Protein AF-A0A2G4R8B2-F1 (afdb_monomer_lite)

Structure (mmCIF, N/CA/C/O backbone):
data_AF-A0A2G4R8B2-F1
#
_entry.id   AF-A0A2G4R8B2-F1
#
loop_
_atom_site.group_PDB
_atom_site.id
_atom_site.type_symbol
_atom_site.label_atom_id
_atom_site.label_alt_id
_atom_site.label_comp_id
_atom_site.label_asym_id
_atom_site.label_entity_id
_atom_site.label_seq_id
_atom_site.pdbx_PDB_ins_code
_atom_site.Cartn_x
_atom_site.Cartn_y
_atom_site.Cartn_z
_atom_site.occupancy
_atom_site.B_iso_or_equiv
_atom_site.auth_seq_id
_atom_site.auth_comp_id
_atom_site.auth_asym_id
_atom_site.auth_atom_id
_atom_site.pdbx_PDB_model_num
ATOM 1 N N . MET A 1 1 ? 4.544 -11.593 14.043 1.00 59.91 1 MET A N 1
ATOM 2 C CA . MET A 1 1 ? 3.526 -11.430 12.981 1.00 59.91 1 MET A CA 1
ATOM 3 C C . MET A 1 1 ? 4.285 -11.086 11.715 1.00 59.91 1 MET A C 1
ATOM 5 O O . MET A 1 1 ? 5.175 -10.255 11.819 1.00 59.91 1 MET A O 1
ATOM 9 N N . ASN A 1 2 ? 4.035 -11.773 10.600 1.00 78.12 2 ASN A N 1
ATOM 10 C CA . ASN A 1 2 ? 4.859 -11.624 9.398 1.00 78.12 2 ASN A CA 1
ATOM 11 C C . ASN A 1 2 ? 4.418 -10.375 8.617 1.00 78.12 2 ASN A C 1
ATOM 13 O O . ASN A 1 2 ? 3.236 -10.256 8.284 1.00 78.12 2 ASN A O 1
ATOM 17 N N . ILE A 1 3 ? 5.339 -9.440 8.384 1.00 85.12 3 ILE A N 1
ATOM 18 C CA . ILE A 1 3 ? 5.127 -8.272 7.525 1.00 85.12 3 ILE A CA 1
ATOM 19 C C . ILE A 1 3 ? 6.047 -8.401 6.316 1.00 85.12 3 ILE A C 1
ATOM 21 O O . ILE A 1 3 ? 7.255 -8.601 6.451 1.00 85.12 3 ILE A O 1
ATOM 25 N N . ILE A 1 4 ? 5.459 -8.308 5.132 1.00 87.19 4 ILE A N 1
ATOM 26 C CA . ILE A 1 4 ? 6.184 -8.207 3.875 1.00 87.19 4 ILE A CA 1
ATOM 27 C C . ILE A 1 4 ? 6.497 -6.741 3.651 1.00 87.19 4 ILE A C 1
ATOM 29 O O . ILE A 1 4 ? 5.603 -5.902 3.735 1.00 87.19 4 ILE A O 1
ATOM 33 N N . ILE A 1 5 ? 7.749 -6.442 3.335 1.00 86.88 5 ILE A N 1
ATOM 34 C CA . ILE A 1 5 ? 8.193 -5.081 3.069 1.00 86.88 5 ILE A CA 1
ATOM 35 C C . ILE A 1 5 ? 8.710 -5.023 1.638 1.00 86.88 5 ILE A C 1
ATOM 37 O O . ILE A 1 5 ? 9.650 -5.737 1.294 1.00 86.88 5 ILE A O 1
ATOM 41 N N . LEU A 1 6 ? 8.094 -4.175 0.817 1.00 86.44 6 LEU A N 1
ATOM 42 C CA . LEU A 1 6 ? 8.539 -3.871 -0.538 1.00 86.44 6 LEU A CA 1
ATOM 43 C C . LEU A 1 6 ? 9.039 -2.430 -0.592 1.00 86.44 6 LEU A C 1
ATOM 45 O O . LEU A 1 6 ? 8.255 -1.511 -0.367 1.00 86.44 6 LEU A O 1
ATOM 49 N N . ALA A 1 7 ? 10.310 -2.237 -0.923 1.00 84.25 7 ALA A N 1
ATOM 50 C CA . ALA A 1 7 ? 10.877 -0.927 -1.229 1.00 84.25 7 ALA A CA 1
ATOM 51 C C . ALA A 1 7 ? 10.951 -0.754 -2.756 1.00 84.25 7 ALA A C 1
ATOM 53 O O . ALA A 1 7 ? 11.547 -1.587 -3.444 1.00 84.25 7 ALA A O 1
ATOM 54 N N . LEU A 1 8 ? 10.314 0.286 -3.296 1.00 81.56 8 LEU A N 1
ATOM 55 C CA . LEU A 1 8 ? 10.194 0.549 -4.734 1.00 81.56 8 LEU A CA 1
ATOM 56 C C . LEU A 1 8 ? 11.033 1.762 -5.143 1.00 81.56 8 LEU A C 1
ATOM 58 O O . LEU A 1 8 ? 11.049 2.757 -4.426 1.00 81.56 8 LEU A O 1
ATOM 62 N N . LYS A 1 9 ? 11.700 1.666 -6.307 1.00 69.12 9 LYS A N 1
ATOM 63 C CA . LYS A 1 9 ? 12.478 2.750 -6.948 1.00 69.12 9 LYS A CA 1
ATOM 64 C C . LYS A 1 9 ? 13.377 3.569 -5.997 1.00 69.12 9 LYS A C 1
ATOM 66 O O . LYS A 1 9 ? 13.437 4.788 -6.141 1.00 69.12 9 LYS A O 1
ATOM 71 N N . PRO A 1 10 ? 14.053 2.974 -5.010 1.00 53.41 10 PRO A N 1
ATOM 72 C CA . PRO A 1 10 ? 14.607 3.813 -3.973 1.00 53.41 10 PRO A CA 1
ATOM 73 C C . PRO A 1 10 ? 15.929 4.424 -4.492 1.00 53.41 10 PRO A C 1
ATOM 75 O O . PRO A 1 10 ? 16.768 3.723 -5.063 1.00 53.41 10 PRO A O 1
ATOM 78 N N . ASP A 1 11 ? 16.089 5.748 -4.367 1.00 58.53 11 ASP A N 1
ATOM 79 C CA . ASP A 1 11 ? 17.408 6.377 -4.505 1.00 58.53 11 ASP A CA 1
ATOM 80 C C . ASP A 1 11 ? 18.304 5.867 -3.370 1.00 58.53 11 ASP A C 1
ATOM 82 O O . ASP A 1 11 ? 17.834 5.616 -2.256 1.00 58.53 11 ASP A O 1
ATOM 86 N N . LEU A 1 12 ? 19.585 5.657 -3.648 1.00 55.12 12 LEU A N 1
ATOM 87 C CA . LEU A 1 12 ? 20.494 4.848 -2.839 1.00 55.12 12 LEU A CA 1
ATOM 88 C C . LEU A 1 12 ? 20.536 5.269 -1.359 1.00 55.12 12 LEU A C 1
ATOM 90 O O . LEU A 1 12 ? 20.427 4.425 -0.467 1.00 55.12 12 LEU A O 1
ATOM 94 N N . GLU A 1 13 ? 20.660 6.566 -1.079 1.00 60.97 13 GLU A N 1
ATOM 95 C CA . GLU A 1 13 ? 20.771 7.070 0.298 1.00 60.97 13 GLU A CA 1
ATOM 96 C C . GLU A 1 13 ? 19.434 7.006 1.052 1.00 60.97 13 GLU A C 1
ATOM 98 O O . GLU A 1 13 ? 19.387 6.569 2.208 1.00 60.97 13 GLU A O 1
ATOM 103 N N . ALA A 1 14 ? 18.329 7.340 0.378 1.00 61.78 14 ALA A N 1
ATOM 104 C CA . ALA A 1 14 ? 16.983 7.224 0.935 1.00 61.78 14 ALA A CA 1
ATOM 105 C C . ALA A 1 14 ? 16.620 5.758 1.234 1.00 61.78 14 ALA A C 1
ATOM 107 O O . ALA A 1 14 ? 16.048 5.455 2.286 1.00 61.78 14 ALA A O 1
ATOM 108 N N . THR A 1 15 ? 17.036 4.837 0.354 1.00 64.62 15 THR A N 1
ATOM 109 C CA . THR A 1 15 ? 16.835 3.384 0.474 1.00 64.62 15 THR A CA 1
ATOM 110 C C . THR A 1 15 ? 17.362 2.851 1.798 1.00 64.62 15 THR A C 1
ATOM 112 O O . THR A 1 15 ? 16.655 2.149 2.518 1.00 64.62 15 THR A O 1
ATOM 115 N N . LEU A 1 16 ? 18.616 3.173 2.124 1.00 66.12 16 LEU A N 1
ATOM 116 C CA . LEU A 1 16 ? 19.288 2.629 3.299 1.00 66.12 16 LEU A CA 1
ATOM 117 C C . LEU A 1 16 ? 18.654 3.150 4.585 1.00 66.12 16 LEU A C 1
ATOM 119 O O . LEU A 1 16 ? 18.392 2.363 5.492 1.00 66.12 16 LEU A O 1
ATOM 123 N N . SER A 1 17 ? 18.339 4.446 4.643 1.00 69.50 17 SER A N 1
ATOM 124 C CA . SER A 1 17 ? 17.659 5.046 5.796 1.00 69.50 17 SER A CA 1
ATOM 125 C C . SER A 1 17 ? 16.291 4.397 6.046 1.00 69.50 17 SER A C 1
ATOM 127 O O . SER A 1 17 ? 15.981 3.982 7.169 1.00 69.50 17 SER A O 1
ATOM 129 N N . ILE A 1 18 ? 15.511 4.200 4.976 1.00 70.88 18 ILE A N 1
ATOM 130 C CA . ILE A 1 18 ? 14.221 3.503 5.023 1.00 70.88 18 ILE A CA 1
ATOM 131 C C . ILE A 1 18 ? 14.410 2.068 5.513 1.00 70.88 18 ILE A C 1
ATOM 133 O O . ILE A 1 18 ? 13.788 1.680 6.500 1.00 70.88 18 ILE A O 1
ATOM 137 N N . ILE A 1 19 ? 15.281 1.284 4.875 1.00 72.12 19 ILE A N 1
ATOM 138 C CA . ILE A 1 19 ? 15.500 -0.125 5.227 1.00 72.12 19 ILE A CA 1
ATOM 139 C C . ILE A 1 19 ? 15.945 -0.257 6.683 1.00 72.12 19 ILE A C 1
ATOM 141 O O . ILE A 1 19 ? 15.363 -1.055 7.415 1.00 72.12 19 ILE A O 1
ATOM 145 N N . ILE A 1 20 ? 16.897 0.562 7.139 1.00 75.19 20 ILE A N 1
ATOM 146 C CA . ILE A 1 20 ? 17.371 0.568 8.530 1.00 75.19 20 ILE A CA 1
ATOM 147 C C . ILE A 1 20 ? 16.220 0.864 9.497 1.00 75.19 20 ILE A C 1
ATOM 149 O O . ILE A 1 20 ? 16.077 0.172 10.506 1.00 75.19 20 ILE A O 1
ATOM 153 N N . SER A 1 21 ? 15.357 1.835 9.179 1.00 74.25 21 SER A N 1
ATOM 154 C CA . SER A 1 21 ? 14.180 2.152 10.003 1.00 74.25 21 SER A CA 1
ATOM 155 C C . SER A 1 21 ? 13.166 0.999 10.080 1.00 74.25 21 SER A C 1
ATOM 157 O O . SER A 1 21 ? 12.384 0.910 11.030 1.00 74.25 21 SER A O 1
ATOM 159 N N . LEU A 1 22 ? 13.196 0.100 9.092 1.00 76.19 22 LEU A N 1
ATOM 160 C CA . LEU A 1 22 ? 12.305 -1.046 8.961 1.00 76.19 22 LEU A CA 1
ATOM 161 C C . LEU A 1 22 ? 12.871 -2.332 9.573 1.00 76.19 22 LEU A C 1
ATOM 163 O O . LEU A 1 22 ? 12.083 -3.214 9.918 1.00 76.19 22 LEU A O 1
ATOM 167 N N . LEU A 1 23 ? 14.190 -2.444 9.770 1.00 76.19 23 LEU A N 1
ATOM 168 C CA . LEU A 1 23 ? 14.827 -3.629 10.363 1.00 76.19 23 LEU A CA 1
ATOM 169 C C . LEU A 1 23 ? 14.186 -4.073 11.695 1.00 76.19 23 LEU A C 1
ATOM 171 O O . LEU A 1 23 ? 13.906 -5.267 11.829 1.00 76.19 23 LEU A O 1
ATOM 175 N N . PRO A 1 24 ? 13.847 -3.176 12.651 1.00 76.44 24 PRO A N 1
ATOM 176 C CA . PRO A 1 24 ? 13.211 -3.583 13.910 1.00 76.44 24 PRO A CA 1
ATOM 177 C C . PRO A 1 24 ? 11.820 -4.205 13.732 1.00 76.44 24 PRO A C 1
ATOM 179 O O . PRO A 1 24 ? 11.311 -4.876 14.627 1.00 76.44 24 PRO A O 1
ATOM 182 N N . LEU A 1 25 ? 11.163 -3.967 12.594 1.00 71.88 25 LEU A N 1
ATOM 183 C CA . LEU A 1 25 ? 9.855 -4.550 12.292 1.00 71.88 25 LEU A CA 1
ATOM 184 C C . LEU A 1 25 ? 9.967 -5.988 11.790 1.00 71.88 25 LEU A C 1
ATOM 186 O O . LEU A 1 25 ? 8.951 -6.687 11.760 1.00 71.88 25 LEU A O 1
ATOM 190 N N . ASN A 1 26 ? 11.165 -6.407 11.375 1.00 70.25 26 ASN A N 1
ATOM 191 C CA . ASN A 1 26 ? 11.365 -7.653 10.659 1.00 70.25 26 ASN A CA 1
ATOM 192 C C . ASN A 1 26 ? 12.707 -8.327 10.982 1.00 70.25 26 ASN A C 1
ATOM 194 O O . ASN A 1 26 ? 13.404 -8.780 10.079 1.00 70.25 26 ASN A O 1
ATOM 198 N N . GLU A 1 27 ? 13.041 -8.449 12.273 1.00 62.34 27 GLU A N 1
ATOM 199 C CA . GLU A 1 27 ? 14.315 -9.024 12.756 1.00 62.34 27 GLU A CA 1
ATOM 200 C C . GLU A 1 27 ? 14.644 -10.424 12.197 1.00 62.34 27 GLU A C 1
ATOM 202 O O . GLU A 1 27 ? 15.806 -10.812 12.203 1.00 62.34 27 GLU A O 1
ATOM 207 N N . ASN A 1 28 ? 13.645 -11.167 11.698 1.00 63.41 28 ASN A N 1
ATOM 208 C CA . ASN A 1 28 ? 13.807 -12.465 11.023 1.00 63.41 28 ASN A CA 1
ATOM 209 C C . ASN A 1 28 ? 13.040 -12.565 9.691 1.00 63.41 28 ASN A C 1
ATOM 211 O O . ASN A 1 28 ? 12.798 -13.671 9.204 1.00 63.41 28 ASN A O 1
ATOM 215 N N . GLY A 1 29 ? 12.555 -11.451 9.143 1.00 67.81 29 GLY A N 1
ATOM 216 C CA . GLY A 1 29 ? 11.791 -11.488 7.898 1.00 67.81 29 GLY A CA 1
ATOM 217 C C . GLY A 1 29 ? 12.579 -10.986 6.706 1.00 67.81 29 GLY A C 1
ATOM 218 O O . GLY A 1 29 ? 13.811 -10.961 6.706 1.00 67.81 29 GLY A O 1
ATOM 219 N N . ARG A 1 30 ? 11.835 -10.641 5.657 1.00 72.12 30 ARG A N 1
ATOM 220 C CA . ARG A 1 30 ? 12.376 -10.341 4.337 1.00 72.12 30 ARG A CA 1
ATOM 221 C C . ARG A 1 30 ? 11.970 -8.942 3.899 1.00 72.12 30 ARG A C 1
ATOM 223 O O . ARG A 1 30 ? 10.790 -8.590 3.976 1.00 72.12 30 ARG A O 1
ATOM 230 N N . ILE A 1 31 ? 12.943 -8.166 3.444 1.00 79.19 31 ILE A N 1
ATOM 231 C CA . ILE A 1 31 ? 12.727 -6.895 2.752 1.00 79.19 31 ILE A CA 1
ATOM 232 C C . ILE A 1 31 ? 13.058 -7.140 1.285 1.00 79.19 31 ILE A C 1
ATOM 234 O O . ILE A 1 31 ? 14.112 -7.682 0.967 1.00 79.19 31 ILE A O 1
ATOM 238 N N . VAL A 1 32 ? 12.158 -6.769 0.384 1.00 81.50 32 VAL A N 1
ATOM 239 C CA . VAL A 1 32 ? 12.373 -6.930 -1.054 1.00 81.50 32 VAL A CA 1
ATOM 240 C C . VAL A 1 32 ? 12.508 -5.555 -1.682 1.00 81.50 32 VAL A C 1
ATOM 242 O O . VAL A 1 32 ? 11.595 -4.733 -1.606 1.00 81.50 32 VAL A O 1
ATOM 245 N N . CYS A 1 33 ? 13.648 -5.313 -2.314 1.00 80.50 33 CYS A N 1
ATOM 246 C CA . CYS A 1 33 ? 13.937 -4.086 -3.037 1.00 80.50 33 CYS A CA 1
ATOM 247 C C . CYS A 1 33 ? 13.698 -4.315 -4.529 1.00 80.50 33 CYS A C 1
ATOM 249 O O . CYS A 1 33 ? 14.279 -5.225 -5.123 1.00 80.50 33 CYS A O 1
ATOM 251 N N . ILE A 1 34 ? 12.850 -3.489 -5.140 1.00 78.31 34 ILE A N 1
ATOM 252 C CA . ILE A 1 34 ? 12.555 -3.548 -6.572 1.00 78.31 34 ILE A CA 1
ATOM 253 C C . ILE A 1 34 ? 13.159 -2.318 -7.245 1.00 78.31 34 ILE A C 1
ATOM 255 O O . ILE A 1 34 ? 12.701 -1.192 -7.032 1.00 78.31 34 ILE A O 1
ATOM 259 N N . THR A 1 35 ? 14.168 -2.546 -8.084 1.00 72.62 35 THR A N 1
ATOM 260 C CA . THR A 1 35 ? 14.882 -1.498 -8.822 1.00 72.62 35 THR A CA 1
ATOM 261 C C . THR A 1 35 ? 14.715 -1.670 -10.335 1.00 72.62 35 THR A C 1
ATOM 263 O O . THR A 1 35 ? 14.417 -2.753 -10.862 1.00 72.62 35 THR A O 1
ATOM 266 N N . SER A 1 36 ? 14.875 -0.565 -11.062 1.00 64.56 36 SER A N 1
ATOM 267 C CA . SER A 1 36 ? 15.028 -0.564 -12.518 1.00 64.56 36 SER A CA 1
ATOM 268 C C . SER A 1 36 ? 16.477 -0.233 -12.865 1.00 64.56 36 SER A C 1
ATOM 270 O O . SER A 1 36 ? 16.939 0.849 -12.516 1.00 64.56 36 SER A O 1
ATOM 272 N N . GLY A 1 37 ? 17.167 -1.130 -13.574 1.00 59.28 37 GLY A N 1
ATOM 273 C CA . GLY A 1 37 ? 18.585 -0.976 -13.934 1.00 59.28 37 GLY A CA 1
ATOM 274 C C . GLY A 1 37 ? 19.530 -1.837 -13.092 1.00 59.28 37 GLY A C 1
ATOM 275 O O . GLY A 1 37 ? 19.089 -2.547 -12.192 1.00 59.28 37 GLY A O 1
ATOM 276 N N . GLU A 1 38 ? 20.824 -1.812 -13.419 1.00 50.47 38 GLU A N 1
ATOM 277 C CA . GLU A 1 38 ? 21.863 -2.468 -12.617 1.00 50.47 38 GLU A CA 1
ATOM 278 C C . GLU A 1 38 ? 22.103 -1.641 -11.354 1.00 50.47 38 GLU A C 1
ATOM 280 O O . GLU A 1 38 ? 22.436 -0.457 -11.405 1.00 50.47 38 GLU A O 1
ATOM 285 N N . SER A 1 39 ? 21.867 -2.250 -10.201 1.00 53.59 39 SER A N 1
ATOM 286 C CA . SER A 1 39 ? 22.200 -1.668 -8.908 1.00 53.59 39 SER A CA 1
ATOM 287 C C . SER A 1 39 ? 22.603 -2.824 -8.011 1.00 53.59 39 SER A C 1
ATOM 289 O O . SER A 1 39 ? 21.760 -3.646 -7.645 1.00 53.59 39 SER A O 1
ATOM 291 N N . ASP A 1 40 ? 23.900 -2.909 -7.737 1.00 50.19 40 ASP A N 1
ATOM 292 C CA . ASP A 1 40 ? 24.492 -3.916 -6.869 1.00 50.19 40 ASP A CA 1
ATOM 293 C C . ASP A 1 40 ? 24.698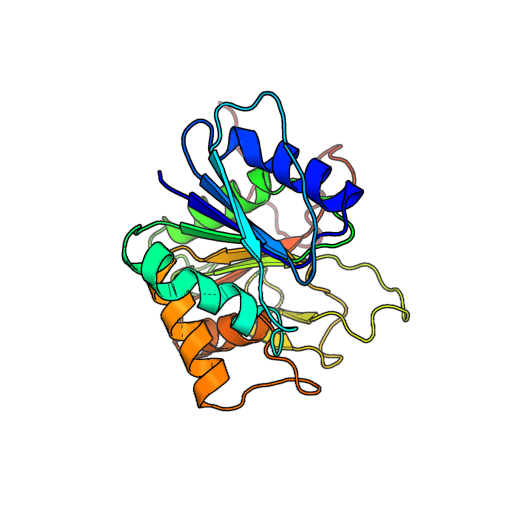 -3.275 -5.499 1.00 50.19 40 ASP A C 1
ATOM 295 O O . ASP A 1 40 ? 25.607 -2.464 -5.308 1.00 50.19 40 ASP A O 1
ATOM 299 N N . TYR A 1 41 ? 23.827 -3.606 -4.549 1.00 54.72 41 TYR A N 1
ATOM 300 C CA . TYR A 1 41 ? 23.991 -3.198 -3.160 1.00 54.72 41 TYR A CA 1
ATOM 301 C C . TYR A 1 41 ? 24.070 -4.433 -2.280 1.00 54.72 41 TYR A C 1
ATOM 303 O O . TYR A 1 41 ? 23.215 -5.312 -2.344 1.00 54.72 41 TYR A O 1
ATOM 311 N N . GLU A 1 42 ? 25.081 -4.465 -1.422 1.00 52.19 42 GLU A N 1
ATOM 312 C CA . GLU A 1 42 ? 25.152 -5.396 -0.307 1.00 52.19 42 GLU A CA 1
ATOM 313 C C . GLU A 1 42 ? 24.924 -4.593 0.972 1.00 52.19 42 GLU A C 1
ATOM 315 O O . GLU A 1 42 ? 25.766 -3.792 1.380 1.00 52.19 42 GLU A O 1
ATOM 320 N N . ILE A 1 43 ? 23.771 -4.788 1.614 1.00 53.41 43 ILE A N 1
ATOM 321 C CA . ILE A 1 43 ? 23.591 -4.333 2.993 1.00 53.41 43 ILE A CA 1
ATOM 322 C C . ILE A 1 43 ? 24.297 -5.362 3.872 1.00 53.41 43 ILE A C 1
ATOM 324 O O . ILE A 1 43 ? 23.753 -6.417 4.200 1.00 53.41 43 ILE A O 1
ATOM 328 N N . LEU A 1 44 ? 25.554 -5.071 4.185 1.00 45.50 44 LEU A N 1
ATOM 329 C CA . LEU A 1 44 ? 26.367 -5.893 5.066 1.00 45.50 44 LEU A CA 1
ATOM 330 C C . LEU A 1 44 ? 25.912 -5.655 6.514 1.00 45.50 44 LEU A C 1
ATOM 332 O O . LEU A 1 44 ? 25.804 -4.510 6.944 1.00 45.50 44 LEU A O 1
ATOM 336 N N . ASP A 1 45 ? 25.684 -6.747 7.248 1.00 53.28 45 ASP A N 1
ATOM 337 C CA . ASP A 1 45 ? 25.422 -6.776 8.699 1.00 53.28 45 ASP A CA 1
ATOM 338 C C . ASP A 1 45 ? 23.967 -6.507 9.153 1.00 53.28 45 ASP A C 1
ATOM 340 O O . ASP A 1 45 ? 23.685 -5.634 9.974 1.00 53.28 45 ASP A O 1
ATOM 344 N N . THR A 1 46 ? 23.007 -7.300 8.655 1.00 59.47 46 THR A N 1
ATOM 345 C CA . THR A 1 46 ? 21.659 -7.388 9.253 1.00 59.47 46 THR A CA 1
ATOM 346 C C . THR A 1 46 ? 21.202 -8.845 9.375 1.00 59.47 46 THR A C 1
ATOM 348 O O . THR A 1 46 ? 21.545 -9.677 8.539 1.00 59.47 46 THR A O 1
ATOM 351 N N . ASN A 1 47 ? 20.381 -9.159 10.386 1.00 63.12 47 ASN A N 1
ATOM 352 C CA . ASN A 1 47 ? 19.704 -10.465 10.501 1.00 63.12 47 ASN A CA 1
ATOM 353 C C . ASN A 1 47 ? 18.500 -10.605 9.541 1.00 63.12 47 ASN A C 1
ATOM 355 O O . ASN A 1 47 ? 17.820 -11.631 9.541 1.00 63.12 47 ASN A O 1
ATOM 359 N N . CYS A 1 48 ? 18.220 -9.579 8.732 1.00 65.19 48 CYS A N 1
ATOM 360 C CA . CYS A 1 48 ? 17.129 -9.558 7.770 1.00 65.19 48 CYS A CA 1
ATOM 361 C C . CYS A 1 48 ? 17.631 -10.017 6.395 1.00 65.19 48 CYS A C 1
ATOM 363 O O . CYS A 1 48 ? 18.695 -9.604 5.933 1.00 65.19 48 CYS A O 1
ATOM 365 N N . SER A 1 49 ? 16.853 -10.860 5.714 1.00 71.56 49 SER A N 1
ATOM 366 C CA . SER A 1 49 ? 17.139 -11.202 4.319 1.00 71.56 49 SER A CA 1
ATOM 367 C C . SER A 1 49 ? 16.649 -10.068 3.424 1.00 71.56 49 SER A C 1
ATOM 369 O O . SER A 1 49 ? 15.462 -9.737 3.427 1.00 71.56 49 SER A O 1
ATOM 371 N N . ILE A 1 50 ? 17.563 -9.481 2.656 1.00 72.25 50 ILE A N 1
ATOM 372 C CA . ILE A 1 50 ? 17.233 -8.465 1.660 1.00 72.25 50 ILE A CA 1
ATOM 373 C C . ILE A 1 50 ? 17.345 -9.099 0.279 1.00 72.25 50 ILE A C 1
ATOM 375 O O . ILE A 1 50 ? 18.417 -9.550 -0.120 1.00 72.25 50 ILE A O 1
ATOM 379 N N . ASP A 1 51 ? 16.223 -9.156 -0.431 1.00 75.62 51 ASP A N 1
ATOM 380 C CA . ASP A 1 51 ? 16.193 -9.604 -1.818 1.00 75.62 51 ASP A CA 1
ATOM 381 C C . ASP A 1 51 ? 16.188 -8.417 -2.761 1.00 75.62 51 ASP A C 1
ATOM 383 O O . ASP A 1 51 ? 15.448 -7.452 -2.558 1.00 75.62 51 ASP A O 1
ATOM 387 N N . HIS A 1 52 ? 16.919 -8.553 -3.859 1.00 74.81 52 HIS A N 1
ATOM 388 C CA . HIS A 1 52 ? 16.878 -7.605 -4.957 1.00 74.81 52 HIS A CA 1
ATOM 389 C C . HIS A 1 52 ? 16.141 -8.228 -6.137 1.00 74.81 52 HIS A C 1
ATOM 391 O O . HIS A 1 52 ? 16.462 -9.333 -6.582 1.00 74.81 52 HIS A O 1
ATOM 397 N N . VAL A 1 53 ? 15.131 -7.518 -6.633 1.00 76.31 53 VAL A N 1
ATOM 398 C CA . VAL A 1 53 ? 14.366 -7.910 -7.814 1.00 76.31 53 VAL A CA 1
ATOM 399 C C . VAL A 1 53 ? 14.562 -6.858 -8.888 1.00 76.31 53 VAL A C 1
ATOM 401 O O . VAL A 1 53 ? 14.005 -5.761 -8.833 1.00 76.31 53 VAL A O 1
ATOM 404 N N . HIS A 1 54 ? 15.353 -7.226 -9.890 1.00 74.44 54 HIS A N 1
ATOM 405 C CA . HIS A 1 54 ? 15.658 -6.368 -11.023 1.00 74.44 54 HIS A CA 1
ATOM 406 C C . HIS A 1 54 ? 14.603 -6.538 -12.110 1.00 74.44 54 HIS A C 1
ATOM 408 O O . HIS A 1 54 ? 14.421 -7.616 -12.687 1.00 74.44 54 HIS A O 1
ATOM 414 N N . SER A 1 55 ? 13.914 -5.447 -12.427 1.00 70.88 55 SER A N 1
ATOM 415 C CA . SER A 1 55 ? 13.055 -5.401 -13.606 1.00 70.88 55 SER A CA 1
ATOM 416 C C . SER A 1 55 ? 13.910 -5.217 -14.867 1.00 70.88 55 SER A C 1
ATOM 418 O O . SER A 1 55 ? 14.759 -4.332 -14.939 1.00 70.88 55 SER A O 1
ATOM 420 N N . ARG A 1 56 ? 13.690 -6.051 -15.896 1.00 70.12 56 ARG A N 1
ATOM 421 C CA . ARG A 1 56 ? 14.403 -5.935 -17.191 1.00 70.12 56 ARG A CA 1
ATOM 422 C C . ARG A 1 56 ? 14.047 -4.658 -17.963 1.00 70.12 56 ARG A C 1
ATOM 424 O O . ARG A 1 56 ? 14.728 -4.307 -18.920 1.00 70.12 56 ARG A O 1
ATOM 431 N N . SER A 1 57 ? 12.953 -4.009 -17.585 1.00 74.31 57 SER A N 1
ATOM 432 C CA . SER A 1 57 ? 12.424 -2.792 -18.186 1.00 74.31 57 SER A CA 1
ATOM 433 C C . SER A 1 57 ? 11.692 -1.982 -17.125 1.00 74.31 57 SER A C 1
ATOM 435 O O . SER A 1 57 ? 11.159 -2.557 -16.177 1.00 74.31 57 SER A O 1
ATOM 437 N N . VAL A 1 58 ? 11.586 -0.671 -17.336 1.00 78.88 58 VAL A N 1
ATOM 438 C CA . VAL A 1 58 ? 10.767 0.212 -16.496 1.00 78.88 58 VAL A CA 1
ATOM 439 C C . VAL A 1 58 ? 9.329 -0.319 -16.447 1.00 78.88 58 VAL A C 1
ATOM 441 O O . VAL A 1 58 ? 8.728 -0.607 -17.485 1.00 78.88 58 VAL A O 1
ATOM 444 N N . THR A 1 59 ? 8.786 -0.494 -15.243 1.00 86.25 59 THR A N 1
ATOM 445 C CA . THR A 1 59 ? 7.391 -0.905 -15.052 1.00 86.25 59 THR A CA 1
ATOM 446 C C . THR A 1 59 ? 6.454 0.272 -15.307 1.00 86.25 59 THR A C 1
ATOM 448 O O . THR A 1 59 ? 6.831 1.428 -15.133 1.00 86.25 59 THR A O 1
ATOM 451 N N . ALA A 1 60 ? 5.198 -0.004 -15.663 1.00 89.69 60 ALA A N 1
ATOM 452 C CA . ALA A 1 60 ? 4.174 1.024 -15.880 1.00 89.69 60 ALA A CA 1
ATOM 453 C C . ALA A 1 60 ? 3.641 1.628 -14.558 1.00 89.69 60 ALA A C 1
ATOM 455 O O . ALA A 1 60 ? 2.435 1.711 -14.349 1.00 89.69 60 ALA A O 1
ATOM 456 N N . GLY A 1 61 ? 4.527 1.982 -13.627 1.00 89.31 61 GLY A N 1
ATOM 457 C CA . GLY A 1 61 ? 4.193 2.504 -12.299 1.00 89.31 61 GLY A CA 1
ATOM 458 C C . GLY A 1 61 ? 4.460 1.525 -11.153 1.00 89.31 61 GLY A C 1
ATOM 459 O O . GLY A 1 61 ? 4.892 0.381 -11.353 1.00 89.31 61 GLY A O 1
ATOM 460 N N . THR A 1 62 ? 4.219 2.002 -9.934 1.00 89.94 62 THR A N 1
ATOM 461 C CA . THR A 1 62 ? 4.574 1.332 -8.674 1.00 89.94 62 THR A CA 1
ATOM 462 C C . THR A 1 62 ? 3.650 0.168 -8.344 1.00 89.94 62 THR A C 1
ATOM 464 O O . THR A 1 62 ? 4.117 -0.873 -7.890 1.00 89.94 62 THR A O 1
ATOM 467 N N . ALA A 1 63 ? 2.376 0.249 -8.730 1.00 93.19 63 ALA A N 1
ATOM 468 C CA . ALA A 1 63 ? 1.458 -0.885 -8.679 1.00 93.19 63 ALA A CA 1
ATOM 469 C C . ALA A 1 63 ? 1.931 -2.061 -9.547 1.00 93.19 63 ALA A C 1
ATOM 471 O O . ALA A 1 63 ? 1.918 -3.212 -9.110 1.00 93.19 63 ALA A O 1
ATOM 472 N N . CYS A 1 64 ? 2.409 -1.777 -10.761 1.00 91.88 64 CYS A N 1
ATOM 473 C CA . CYS A 1 64 ? 2.969 -2.802 -11.642 1.00 91.88 64 CYS A CA 1
ATOM 474 C C . CYS A 1 64 ? 4.279 -3.382 -11.090 1.00 91.88 64 CYS A C 1
ATOM 476 O O . CYS A 1 64 ? 4.499 -4.585 -11.215 1.00 91.88 64 CYS A O 1
ATOM 478 N N . ALA A 1 65 ? 5.122 -2.558 -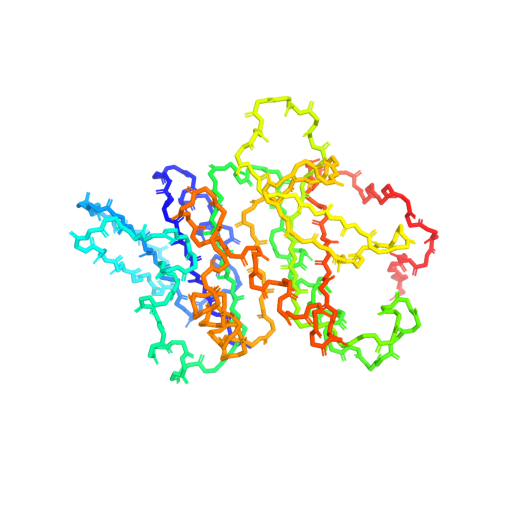10.457 1.00 90.50 65 ALA A N 1
ATOM 479 C CA . ALA A 1 65 ? 6.334 -3.029 -9.786 1.00 90.50 65 ALA A CA 1
ATOM 480 C C . ALA A 1 65 ? 6.004 -4.010 -8.653 1.00 90.50 65 ALA A C 1
ATOM 482 O O . ALA A 1 65 ? 6.578 -5.094 -8.597 1.00 90.50 65 ALA A O 1
ATOM 483 N N . THR A 1 66 ? 5.008 -3.703 -7.817 1.00 91.88 66 THR A N 1
ATOM 484 C CA . THR A 1 66 ? 4.533 -4.620 -6.770 1.00 91.88 66 THR A CA 1
ATOM 485 C 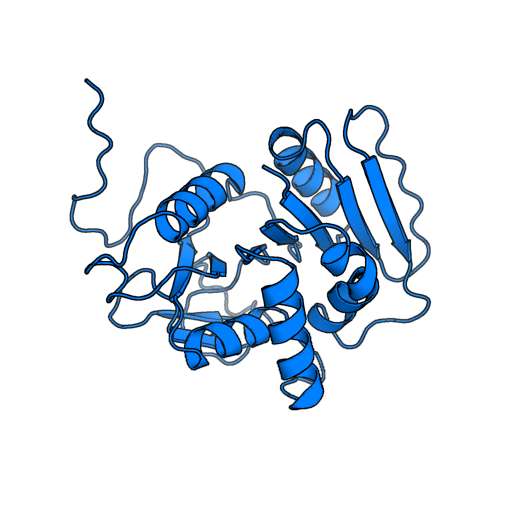C . THR A 1 66 ? 4.039 -5.955 -7.330 1.00 91.88 66 THR A C 1
ATOM 487 O O . THR A 1 66 ? 4.288 -7.000 -6.729 1.00 91.88 66 THR A O 1
ATOM 490 N N . LEU A 1 67 ? 3.386 -5.964 -8.499 1.00 93.00 67 LEU A N 1
ATOM 491 C CA . LEU A 1 67 ? 2.911 -7.205 -9.126 1.00 93.00 67 LEU A CA 1
ATOM 492 C C . LEU A 1 67 ? 4.032 -8.147 -9.582 1.00 93.00 67 LEU A C 1
ATOM 494 O O . LEU A 1 67 ? 3.754 -9.332 -9.767 1.00 93.00 67 LEU A O 1
ATOM 498 N N . LEU A 1 68 ? 5.283 -7.686 -9.694 1.00 89.88 68 LEU A N 1
ATOM 499 C CA . LEU A 1 68 ? 6.431 -8.578 -9.908 1.00 89.88 68 LEU A CA 1
ATOM 500 C C . LEU A 1 68 ? 6.602 -9.575 -8.750 1.00 89.88 68 LEU A C 1
ATOM 502 O O . LEU A 1 68 ? 7.101 -10.676 -8.958 1.00 89.88 68 LEU A O 1
ATOM 506 N N . MET A 1 69 ? 6.120 -9.218 -7.554 1.00 90.00 69 MET A N 1
ATOM 507 C CA . MET A 1 69 ? 6.171 -10.046 -6.346 1.00 90.00 69 MET A CA 1
ATOM 508 C C . MET A 1 69 ? 4.888 -10.835 -6.082 1.00 90.00 69 MET A C 1
ATOM 510 O O . MET A 1 69 ? 4.752 -11.434 -5.016 1.00 90.00 69 MET A O 1
ATOM 514 N N . ASN A 1 70 ? 3.950 -10.864 -7.036 1.00 92.31 70 ASN A N 1
ATOM 515 C CA . ASN A 1 70 ? 2.637 -11.490 -6.878 1.00 92.31 70 ASN A CA 1
ATOM 516 C C . ASN A 1 70 ? 2.706 -12.900 -6.278 1.00 92.31 70 ASN A C 1
ATOM 518 O O . ASN A 1 70 ? 2.076 -13.165 -5.259 1.00 92.31 70 ASN A O 1
ATOM 522 N N . ASP A 1 71 ? 3.456 -13.802 -6.910 1.00 89.81 71 ASP A N 1
ATOM 523 C CA . ASP A 1 71 ?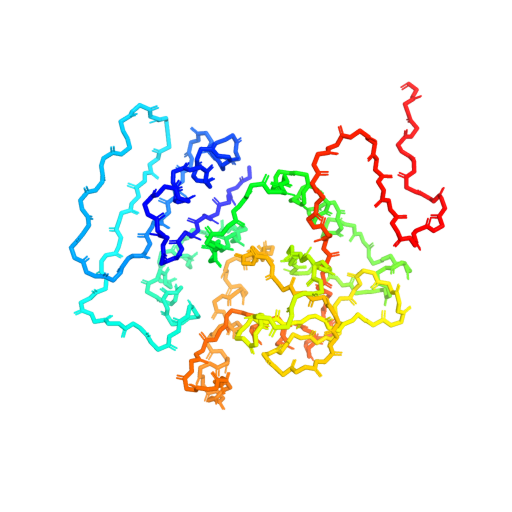 3.453 -15.216 -6.523 1.00 89.81 71 ASP A CA 1
ATOM 524 C C . ASP A 1 71 ? 4.041 -15.408 -5.127 1.00 89.81 71 ASP A C 1
ATOM 526 O O . ASP A 1 71 ? 3.507 -16.168 -4.322 1.00 89.81 71 ASP A O 1
ATOM 530 N N . TRP A 1 72 ? 5.097 -14.659 -4.809 1.00 88.19 72 TRP A N 1
ATOM 531 C CA . TRP A 1 72 ? 5.732 -14.721 -3.502 1.00 88.19 72 TRP A CA 1
ATOM 532 C C . TRP A 1 72 ? 4.825 -14.160 -2.402 1.00 88.19 72 TRP A C 1
ATOM 534 O O . TRP A 1 72 ? 4.685 -14.794 -1.359 1.00 88.19 72 TRP A O 1
ATOM 544 N N . ILE A 1 73 ? 4.157 -13.025 -2.639 1.00 89.94 73 ILE A N 1
ATOM 545 C CA . ILE A 1 73 ? 3.205 -12.435 -1.682 1.00 89.94 73 ILE A CA 1
ATOM 546 C C . ILE A 1 73 ? 2.048 -13.402 -1.412 1.00 89.94 73 ILE A C 1
ATOM 548 O O . ILE A 1 73 ? 1.677 -13.606 -0.260 1.00 89.94 73 ILE A O 1
ATOM 552 N N . LEU A 1 74 ? 1.512 -14.051 -2.450 1.00 91.25 74 LEU A N 1
ATOM 553 C CA . LEU A 1 74 ? 0.426 -15.028 -2.300 1.00 91.25 74 LEU A CA 1
ATOM 554 C C . LEU A 1 74 ? 0.862 -16.304 -1.563 1.00 91.25 74 LEU A C 1
ATOM 556 O O . LEU A 1 74 ? 0.048 -16.933 -0.894 1.00 91.25 74 LEU A O 1
ATOM 560 N N . GLN A 1 75 ? 2.134 -16.689 -1.663 1.00 89.81 75 GLN A N 1
ATOM 561 C CA . GLN A 1 75 ? 2.694 -17.833 -0.935 1.00 89.81 75 GLN A CA 1
ATOM 562 C C . GLN A 1 75 ? 3.059 -17.505 0.521 1.00 89.81 75 GLN A C 1
ATOM 564 O O . GLN A 1 75 ? 3.229 -18.422 1.323 1.00 89.81 75 GLN A O 1
ATOM 569 N N . ASN A 1 76 ? 3.172 -16.221 0.873 1.00 86.31 76 ASN A N 1
ATOM 570 C CA . ASN A 1 76 ? 3.600 -15.753 2.190 1.00 86.31 76 ASN A CA 1
ATOM 571 C C . ASN A 1 76 ? 2.524 -14.840 2.800 1.00 86.31 76 ASN A C 1
ATOM 573 O O . ASN A 1 76 ? 2.681 -13.621 2.809 1.00 86.31 76 ASN A O 1
ATOM 577 N N . PRO A 1 77 ? 1.418 -15.395 3.324 1.00 82.88 77 PRO A N 1
ATOM 578 C CA . PRO A 1 77 ? 0.331 -14.582 3.850 1.00 82.88 77 PRO A CA 1
ATOM 579 C C . PRO A 1 77 ? 0.803 -13.742 5.042 1.00 82.88 77 PRO A C 1
ATOM 581 O O . PRO A 1 77 ? 1.469 -14.228 5.962 1.00 82.88 77 PRO A O 1
ATOM 584 N N . GLY A 1 78 ? 0.434 -12.468 5.034 1.00 90.62 78 GLY A N 1
ATOM 585 C CA . GLY A 1 78 ? 0.837 -11.509 6.050 1.00 90.62 78 GLY A CA 1
ATOM 586 C C . GLY A 1 78 ? 0.411 -10.098 5.683 1.00 90.62 78 GLY A C 1
ATOM 587 O O . GLY A 1 78 ? -0.254 -9.877 4.670 1.00 90.62 78 GLY A O 1
ATOM 588 N N . GLU A 1 79 ? 0.803 -9.145 6.517 1.00 93.75 79 GLU A N 1
ATOM 589 C CA . GLU A 1 79 ? 0.660 -7.731 6.182 1.00 93.75 79 GLU A CA 1
ATOM 590 C C . GLU A 1 79 ? 1.612 -7.362 5.046 1.00 93.75 79 GLU A C 1
ATOM 592 O O . GLU A 1 79 ? 2.681 -7.960 4.910 1.00 93.75 79 GLU A O 1
ATOM 597 N N . LEU A 1 80 ? 1.256 -6.342 4.272 1.00 94.00 80 LEU A N 1
ATOM 598 C CA . LEU A 1 80 ? 2.105 -5.811 3.216 1.00 94.00 80 LEU A CA 1
ATOM 599 C C . LEU A 1 80 ? 2.351 -4.324 3.453 1.00 94.00 80 LEU A C 1
ATOM 601 O O . LEU A 1 80 ? 1.416 -3.528 3.500 1.00 94.00 80 LEU A O 1
ATOM 605 N N . LEU A 1 81 ? 3.619 -3.958 3.581 1.00 93.25 81 LEU A N 1
ATOM 606 C CA . LEU A 1 81 ? 4.097 -2.588 3.599 1.00 93.25 81 LEU A CA 1
ATOM 607 C C . LEU A 1 81 ? 4.810 -2.309 2.282 1.00 93.25 81 LEU A C 1
ATOM 609 O O . LEU A 1 81 ? 5.763 -2.999 1.928 1.00 93.25 81 LEU A O 1
ATOM 613 N N . ILE A 1 82 ? 4.351 -1.292 1.570 1.00 92.00 82 ILE A N 1
ATOM 614 C CA . ILE A 1 82 ? 4.980 -0.799 0.351 1.00 92.00 82 ILE A CA 1
ATOM 615 C C . ILE A 1 82 ? 5.530 0.584 0.660 1.00 92.00 82 ILE A C 1
ATOM 617 O O . ILE A 1 82 ? 4.799 1.453 1.143 1.00 92.00 82 ILE A O 1
ATOM 621 N N . VAL A 1 83 ? 6.815 0.767 0.389 1.00 88.25 83 VAL A N 1
ATOM 622 C CA . VAL A 1 83 ? 7.518 2.033 0.543 1.00 88.25 83 VAL A CA 1
ATOM 623 C C . VAL A 1 83 ? 8.031 2.465 -0.823 1.00 88.25 83 VAL A C 1
ATOM 625 O O . VAL A 1 83 ? 8.865 1.804 -1.428 1.00 88.25 83 VAL A O 1
ATOM 628 N N . ASP A 1 84 ? 7.480 3.566 -1.298 1.00 85.00 84 ASP A N 1
ATOM 629 C CA . ASP A 1 84 ? 7.749 4.267 -2.549 1.00 85.00 84 ASP A CA 1
ATOM 630 C C . ASP A 1 84 ? 8.005 5.736 -2.186 1.00 85.00 84 ASP A C 1
ATOM 632 O O . ASP A 1 84 ? 7.223 6.634 -2.500 1.00 85.00 84 ASP A O 1
ATOM 636 N N . ALA A 1 85 ? 9.021 5.945 -1.345 1.00 74.06 85 ALA A N 1
ATOM 637 C CA . ALA A 1 85 ? 9.330 7.225 -0.728 1.00 74.06 85 ALA A CA 1
ATOM 638 C C . ALA A 1 85 ? 10.769 7.627 -1.057 1.00 74.06 85 ALA A C 1
ATOM 640 O O . ALA A 1 85 ? 11.695 6.849 -0.841 1.00 74.06 85 ALA A O 1
ATOM 641 N N . GLU A 1 86 ? 10.934 8.853 -1.548 1.00 66.00 86 GLU A N 1
ATOM 642 C CA . GLU A 1 86 ? 12.240 9.441 -1.875 1.00 66.00 86 GLU A CA 1
ATOM 643 C C . GLU A 1 86 ? 12.812 10.248 -0.697 1.00 66.00 86 GLU A C 1
ATOM 645 O O . GLU A 1 86 ? 14.015 10.245 -0.481 1.00 66.00 86 GLU A O 1
ATOM 650 N N . ASP A 1 87 ? 11.951 10.845 0.138 1.00 58.31 87 ASP A N 1
ATOM 651 C CA . ASP A 1 87 ? 12.348 11.645 1.303 1.00 58.31 87 ASP A CA 1
ATOM 652 C C . ASP A 1 87 ? 11.692 11.088 2.573 1.00 58.31 87 ASP A C 1
ATOM 654 O O . ASP A 1 87 ? 10.493 11.281 2.805 1.00 58.31 87 ASP A O 1
ATOM 658 N N . PHE A 1 88 ? 12.465 10.375 3.400 1.00 61.72 88 PHE A N 1
ATOM 659 C CA . PHE A 1 88 ? 11.942 9.658 4.573 1.00 61.72 88 PHE A CA 1
ATOM 660 C C . PHE A 1 88 ? 12.249 10.306 5.936 1.00 61.72 88 PHE A C 1
ATOM 662 O O . PHE A 1 88 ? 11.902 9.765 6.985 1.00 61.72 88 PHE A O 1
ATOM 669 N N . GLU A 1 89 ? 12.873 11.482 5.963 1.00 54.75 89 GLU A N 1
ATOM 670 C CA . GLU A 1 89 ? 13.496 12.012 7.188 1.00 54.75 89 GLU A CA 1
ATOM 671 C C . GLU A 1 89 ? 12.514 12.432 8.304 1.00 54.75 89 GLU A C 1
ATOM 673 O O . GLU A 1 89 ? 12.927 12.647 9.443 1.00 54.75 89 GLU A O 1
ATOM 678 N N . GLU A 1 90 ? 11.205 12.503 8.034 1.00 56.31 90 GLU A N 1
ATOM 679 C CA . GLU A 1 90 ? 10.231 13.122 8.945 1.00 56.31 90 GLU A CA 1
ATOM 680 C C . GLU A 1 90 ? 9.127 12.190 9.488 1.00 56.31 90 GLU A C 1
ATOM 682 O O . GLU A 1 90 ? 8.127 12.687 10.014 1.00 56.31 90 GLU A O 1
ATOM 687 N N . CYS A 1 91 ? 9.223 10.854 9.396 1.00 65.38 91 CYS A N 1
ATOM 688 C CA . CYS A 1 91 ? 8.179 10.004 9.998 1.00 65.38 91 CYS A CA 1
ATOM 689 C C . CYS A 1 91 ? 8.638 8.677 10.617 1.00 65.38 91 CYS A C 1
ATOM 691 O O . CYS A 1 91 ? 9.539 7.999 10.141 1.00 65.38 91 CYS A O 1
ATOM 693 N N . SER A 1 92 ? 7.958 8.278 11.700 1.00 77.88 92 SER A N 1
ATOM 694 C CA . SER A 1 92 ? 8.133 6.961 12.321 1.00 77.88 92 SER A CA 1
ATOM 695 C C . SER A 1 92 ? 7.128 5.964 11.739 1.00 77.88 92 SER A C 1
ATOM 697 O O . SER A 1 92 ? 5.974 5.912 12.178 1.00 77.88 92 SER A O 1
ATOM 699 N N . ILE A 1 93 ? 7.568 5.141 10.773 1.00 82.75 93 ILE A N 1
ATOM 700 C CA . ILE A 1 93 ? 6.767 4.024 10.218 1.00 82.75 93 ILE A CA 1
ATOM 701 C C . ILE A 1 93 ? 6.262 3.127 11.341 1.00 82.75 93 ILE A C 1
ATOM 703 O O . ILE A 1 93 ? 5.113 2.694 11.329 1.00 82.75 93 ILE A O 1
ATOM 707 N N . ILE A 1 94 ? 7.115 2.866 12.332 1.00 84.56 94 ILE A N 1
ATOM 708 C CA . ILE A 1 94 ? 6.810 1.979 13.452 1.00 84.56 94 ILE A CA 1
ATOM 709 C C . ILE A 1 94 ? 5.588 2.486 14.226 1.00 84.56 94 ILE A C 1
ATOM 711 O O . ILE A 1 94 ? 4.682 1.705 14.524 1.00 84.56 94 ILE A O 1
ATOM 715 N N . GLU A 1 95 ? 5.526 3.785 14.527 1.00 85.94 95 GLU A N 1
ATOM 716 C CA . GLU A 1 95 ? 4.371 4.364 15.221 1.00 85.94 95 GLU A CA 1
ATOM 717 C C . GLU A 1 95 ? 3.116 4.358 14.341 1.00 85.94 95 GLU A C 1
ATOM 719 O O . GLU A 1 95 ? 2.041 3.978 14.811 1.00 85.94 95 GLU A O 1
ATOM 724 N N . ALA A 1 96 ? 3.244 4.674 13.048 1.00 88.62 96 ALA A N 1
ATOM 725 C CA . ALA A 1 96 ? 2.121 4.589 12.113 1.00 88.62 96 ALA A CA 1
ATOM 726 C C . ALA A 1 96 ? 1.559 3.157 12.015 1.00 88.62 96 ALA A C 1
ATOM 728 O O . ALA A 1 96 ? 0.349 2.957 12.126 1.00 88.62 96 ALA A O 1
ATOM 729 N N . LEU A 1 97 ? 2.425 2.143 11.918 1.00 89.81 97 LEU A N 1
ATOM 730 C CA . LEU A 1 97 ? 2.029 0.732 11.903 1.00 89.81 97 LEU A CA 1
ATOM 731 C C . LEU A 1 97 ? 1.320 0.310 13.189 1.00 89.81 97 LEU A C 1
ATOM 733 O O . LEU A 1 97 ? 0.334 -0.425 13.124 1.00 89.81 97 LEU A O 1
ATOM 737 N N . LYS A 1 98 ? 1.778 0.769 14.362 1.00 90.00 98 LYS A N 1
ATOM 738 C CA . LYS A 1 98 ? 1.070 0.517 15.628 1.00 90.00 98 LYS A CA 1
ATOM 739 C C . LYS A 1 98 ? -0.351 1.077 15.581 1.00 90.00 98 LYS A C 1
ATOM 741 O O . LYS A 1 98 ? -1.277 0.395 16.018 1.00 90.00 98 LYS A O 1
ATOM 746 N N . VAL A 1 99 ? -0.537 2.281 15.034 1.00 90.56 99 VAL A N 1
ATOM 747 C CA . VAL A 1 99 ? -1.863 2.896 14.857 1.00 90.56 99 VAL A CA 1
ATOM 748 C C . VAL A 1 99 ? -2.717 2.073 13.890 1.00 90.56 99 VAL A C 1
ATOM 750 O O . VAL A 1 99 ? -3.829 1.689 14.257 1.00 90.56 99 VAL A O 1
ATOM 753 N N . PHE A 1 100 ? -2.193 1.735 12.709 1.00 92.69 100 PHE A N 1
ATOM 754 C CA . PHE A 1 100 ? -2.906 0.943 11.701 1.00 92.69 100 PHE A CA 1
ATOM 755 C C . PHE A 1 100 ? -3.350 -0.422 12.235 1.00 92.69 100 PHE A C 1
ATOM 757 O O . PHE A 1 100 ? -4.531 -0.764 12.165 1.00 92.69 100 PHE A O 1
ATOM 764 N N . ARG A 1 101 ? -2.438 -1.167 12.867 1.00 92.50 101 ARG A N 1
ATOM 765 C CA . ARG A 1 101 ? -2.726 -2.477 13.474 1.00 92.50 101 ARG A CA 1
ATOM 766 C C . ARG A 1 101 ? -3.733 -2.378 14.611 1.00 92.50 101 ARG A C 1
ATOM 768 O O . ARG A 1 101 ? -4.636 -3.210 14.724 1.00 92.50 101 ARG A O 1
ATOM 775 N N . LYS A 1 102 ? -3.608 -1.352 15.461 1.00 90.69 102 LYS A N 1
ATOM 776 C CA . LYS A 1 102 ? -4.565 -1.111 16.547 1.00 90.69 102 LYS A CA 1
ATOM 777 C C . LYS A 1 102 ? -5.954 -0.801 15.999 1.00 90.69 102 LYS A C 1
ATOM 779 O O . LYS A 1 102 ? -6.924 -1.213 16.618 1.00 90.69 102 LYS A O 1
ATOM 784 N N . ALA A 1 103 ? -6.065 -0.082 14.886 1.00 89.19 103 ALA A N 1
ATOM 785 C CA . ALA A 1 103 ? -7.353 0.204 14.261 1.00 89.19 103 ALA A CA 1
ATOM 786 C C . ALA A 1 103 ? -7.938 -1.048 13.579 1.00 89.19 103 ALA A C 1
ATOM 788 O O . ALA A 1 103 ? -9.083 -1.406 13.829 1.00 89.19 103 ALA A O 1
ATOM 789 N N . ALA A 1 104 ? -7.130 -1.795 12.822 1.00 90.75 104 ALA A N 1
ATOM 790 C CA . ALA A 1 104 ? -7.564 -3.000 12.105 1.00 90.75 104 ALA A CA 1
ATOM 791 C C . ALA A 1 104 ? -7.965 -4.185 13.002 1.00 90.75 104 ALA A C 1
ATOM 793 O O . ALA A 1 104 ? -8.723 -5.053 12.572 1.00 90.75 104 ALA A O 1
ATOM 794 N N . SER A 1 105 ? -7.460 -4.238 14.238 1.00 88.69 105 SER A N 1
ATOM 795 C CA . SER A 1 105 ? -7.799 -5.283 15.218 1.00 88.69 105 SER A CA 1
ATOM 796 C C . SER A 1 105 ? -9.057 -4.987 16.037 1.00 88.69 105 SER A C 1
ATOM 798 O O . SER A 1 105 ? -9.552 -5.879 16.730 1.00 88.69 105 SER A O 1
ATOM 800 N N . ARG A 1 106 ? -9.594 -3.762 15.982 1.00 81.12 106 ARG A N 1
ATOM 801 C CA . ARG A 1 106 ? -10.816 -3.416 16.714 1.00 81.12 106 ARG A CA 1
ATOM 802 C C . ARG A 1 106 ? -12.052 -3.986 16.011 1.00 81.12 106 ARG A C 1
ATOM 804 O O . ARG A 1 106 ? -12.128 -3.958 14.783 1.00 81.12 106 ARG A O 1
ATOM 811 N N . PRO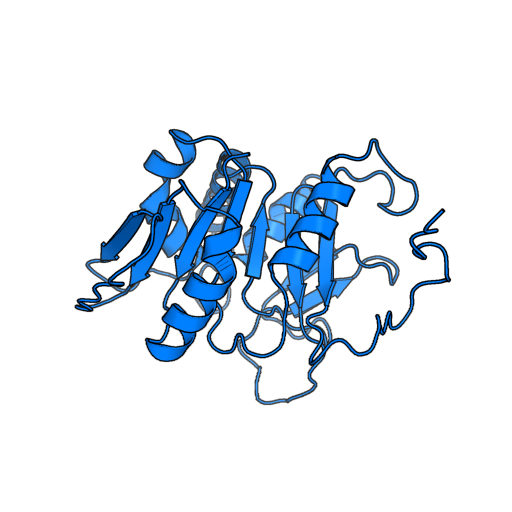 A 1 107 ? -13.055 -4.453 16.771 1.00 69.81 107 PRO A N 1
ATOM 812 C CA . PRO A 1 107 ? -14.399 -4.605 16.232 1.00 69.81 107 PRO A CA 1
ATOM 813 C C . PRO A 1 107 ? -14.949 -3.229 15.830 1.00 69.81 107 PRO A C 1
ATOM 815 O O . PRO A 1 107 ? -14.551 -2.222 16.415 1.00 69.81 107 PRO A O 1
ATOM 818 N N . HIS A 1 108 ? -15.845 -3.206 14.836 1.00 68.25 108 HIS A N 1
ATOM 819 C CA . HIS A 1 108 ? -16.437 -1.996 14.251 1.00 68.25 108 HIS A CA 1
ATOM 820 C C . HIS A 1 108 ? -16.682 -0.898 15.297 1.00 68.25 108 HIS A C 1
ATOM 822 O O . HIS A 1 108 ? -17.505 -1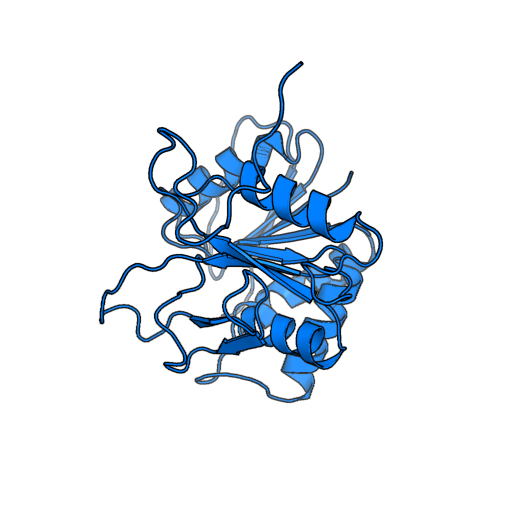.062 16.198 1.00 68.25 108 HIS A O 1
ATOM 828 N N . HIS A 1 109 ? -15.940 0.205 15.183 1.00 64.81 109 HIS A N 1
ATOM 829 C CA . HIS A 1 109 ? -16.002 1.325 16.117 1.00 64.81 109 HIS A CA 1
ATOM 830 C C . HIS A 1 109 ? -16.714 2.513 15.459 1.00 64.81 109 HIS A C 1
ATOM 832 O O . HIS A 1 109 ? -16.534 2.770 14.267 1.00 64.81 109 HIS A O 1
ATOM 838 N N . GLU A 1 110 ? -17.502 3.272 16.225 1.00 64.25 110 GLU A N 1
ATOM 839 C CA . GLU A 1 110 ? -18.215 4.461 15.716 1.00 64.25 110 GLU A CA 1
ATOM 840 C C . GLU A 1 110 ? -17.255 5.524 15.152 1.00 64.25 110 GLU A C 1
ATOM 842 O O . GLU A 1 110 ? -17.578 6.273 14.224 1.00 64.25 110 GLU A O 1
ATOM 847 N N . GLU A 1 111 ? -16.035 5.578 15.686 1.00 67.06 111 GLU A N 1
ATOM 848 C CA . GLU A 1 111 ? -14.997 6.501 15.221 1.00 67.06 111 GLU A CA 1
ATOM 849 C C . GLU A 1 111 ? -14.544 6.191 13.791 1.00 67.06 111 GLU A C 1
ATOM 851 O O . GLU A 1 111 ? -14.453 7.124 12.987 1.00 67.06 111 GLU A O 1
ATOM 856 N N . ASP A 1 112 ? -14.408 4.904 13.456 1.00 65.69 112 ASP A N 1
ATOM 857 C CA . ASP A 1 112 ? -14.086 4.393 12.117 1.00 65.69 112 ASP A CA 1
ATOM 858 C C . ASP A 1 112 ? -15.324 4.335 11.206 1.00 65.69 112 ASP A C 1
ATOM 860 O O . ASP A 1 112 ? -15.300 3.724 10.142 1.00 65.69 112 ASP A O 1
ATOM 864 N N . GLN A 1 113 ? -16.433 4.964 11.619 1.00 73.38 113 GLN A N 1
ATOM 865 C CA . GLN A 1 113 ? -17.716 4.963 10.905 1.00 73.38 113 GLN A CA 1
ATOM 866 C C . GLN A 1 113 ? -18.289 3.548 10.712 1.00 73.38 113 GLN A C 1
ATOM 868 O O . GLN A 1 113 ? -19.040 3.297 9.774 1.00 73.38 113 GLN A O 1
ATOM 873 N N . GLY A 1 114 ? -17.922 2.612 11.593 1.00 81.38 114 GLY A N 1
ATOM 874 C CA . GLY A 1 114 ? -18.278 1.203 11.456 1.00 81.38 114 GLY A CA 1
ATOM 875 C C . GLY A 1 114 ? -17.517 0.469 10.348 1.00 81.38 114 GLY A C 1
ATOM 876 O O . GLY A 1 114 ? -17.844 -0.680 10.069 1.00 81.38 114 GLY A O 1
ATOM 877 N N . LEU A 1 115 ? -16.498 1.072 9.732 1.00 86.00 115 LEU A N 1
ATOM 878 C CA . LEU A 1 115 ? -15.679 0.420 8.709 1.00 86.00 115 LEU A CA 1
ATOM 879 C C . LEU A 1 115 ? -14.650 -0.517 9.348 1.00 86.00 115 LEU A C 1
ATOM 881 O O . LEU A 1 115 ? -14.142 -0.266 10.442 1.00 86.00 115 LEU A O 1
ATOM 885 N N . LYS A 1 116 ? -14.312 -1.601 8.650 1.00 91.69 116 LYS A N 1
ATOM 886 C CA . LYS A 1 116 ? -13.183 -2.457 9.021 1.00 91.69 116 LYS A CA 1
ATOM 887 C C . LYS A 1 116 ? -11.922 -1.904 8.370 1.00 91.69 116 LYS A C 1
ATOM 889 O O . LYS A 1 116 ? -11.855 -1.811 7.150 1.00 91.69 116 LYS A O 1
ATOM 894 N N . ILE A 1 117 ? -10.916 -1.535 9.162 1.00 93.06 117 ILE A N 1
ATOM 895 C CA . ILE A 1 117 ? -9.681 -0.978 8.601 1.00 93.06 117 ILE A CA 1
ATOM 896 C C . ILE A 1 117 ? -8.882 -2.079 7.892 1.00 93.06 117 ILE A C 1
ATOM 898 O O . ILE A 1 117 ? -8.463 -3.066 8.506 1.00 93.06 117 ILE A O 1
ATOM 902 N N . LYS A 1 118 ? -8.676 -1.890 6.588 1.00 95.56 118 LYS A N 1
ATOM 903 C CA . LYS A 1 118 ? -7.917 -2.783 5.701 1.00 95.56 118 LYS A CA 1
ATOM 904 C C . LYS A 1 118 ? -6.646 -2.140 5.153 1.00 95.56 118 LYS A C 1
ATOM 906 O O . LYS A 1 118 ? -5.717 -2.851 4.778 1.00 95.56 118 LYS A O 1
ATOM 911 N N . GLY A 1 119 ? -6.598 -0.808 5.146 1.00 96.44 119 GLY A N 1
ATOM 912 C CA . GLY A 1 119 ? -5.494 -0.039 4.592 1.00 96.44 119 GLY A CA 1
ATOM 913 C C . GLY A 1 119 ? -5.042 1.116 5.485 1.00 96.44 119 GLY A C 1
ATOM 914 O O . GLY A 1 119 ? -5.814 1.648 6.284 1.00 96.44 119 GLY A O 1
ATOM 915 N N . GLY A 1 120 ? -3.785 1.514 5.325 1.00 95.88 120 GLY A N 1
ATOM 916 C CA . GLY A 1 120 ? -3.152 2.633 6.009 1.00 95.88 120 GLY A CA 1
ATOM 917 C C . GLY A 1 120 ? -2.247 3.414 5.060 1.00 95.88 120 GLY A C 1
ATOM 918 O O . GLY A 1 120 ? -1.518 2.813 4.275 1.00 95.88 120 GLY A O 1
ATOM 919 N N . ILE A 1 121 ? -2.284 4.743 5.128 1.00 94.38 121 ILE A N 1
ATOM 920 C CA . ILE A 1 121 ? -1.444 5.628 4.313 1.00 94.38 121 ILE A CA 1
ATOM 921 C C . ILE A 1 121 ? -0.782 6.660 5.222 1.00 94.38 121 ILE A C 1
ATOM 923 O O . ILE A 1 121 ? -1.456 7.306 6.029 1.00 94.38 121 ILE A O 1
ATOM 927 N N . ILE A 1 122 ? 0.532 6.842 5.087 1.00 90.69 122 ILE A N 1
ATOM 928 C CA . ILE A 1 122 ? 1.225 7.965 5.729 1.00 90.69 122 ILE A CA 1
ATOM 929 C C . ILE A 1 122 ? 1.166 9.176 4.798 1.00 90.69 122 ILE A C 1
ATOM 931 O O . ILE A 1 122 ? 1.423 9.056 3.600 1.00 90.69 122 ILE A O 1
ATOM 935 N N . TYR A 1 123 ? 0.829 10.348 5.333 1.00 88.38 123 TYR A N 1
ATOM 936 C CA . TYR A 1 123 ? 0.687 11.576 4.551 1.00 88.38 123 TYR A CA 1
ATOM 937 C C . TYR A 1 123 ? 1.373 12.776 5.197 1.00 88.38 123 TYR A C 1
ATOM 939 O O . TYR A 1 123 ? 1.518 12.850 6.411 1.00 88.38 123 TYR A O 1
ATOM 947 N N . SER A 1 124 ? 1.735 13.767 4.393 1.00 83.81 124 SER A N 1
ATOM 948 C CA . SER A 1 124 ? 2.214 15.070 4.843 1.00 83.81 124 SER A CA 1
ATOM 949 C C . SER A 1 124 ? 1.246 16.174 4.417 1.00 83.81 124 SER A C 1
ATOM 951 O O . SER A 1 124 ? 0.462 16.021 3.484 1.00 83.81 124 SER A O 1
ATOM 953 N N . SER A 1 125 ? 1.268 17.303 5.120 1.00 72.88 125 SER A N 1
ATOM 954 C CA . SER A 1 125 ? 0.467 18.486 4.780 1.00 72.88 125 SER A CA 1
ATOM 955 C C . SER A 1 125 ? 1.308 19.619 4.186 1.00 72.88 125 SER A C 1
ATOM 957 O O . SER A 1 125 ? 0.863 20.768 4.219 1.00 72.88 125 SER A O 1
ATOM 959 N N . ILE A 1 126 ? 2.546 19.338 3.764 1.00 64.94 126 ILE A N 1
ATOM 960 C CA . ILE A 1 126 ? 3.474 20.366 3.285 1.00 64.94 126 ILE A CA 1
ATOM 961 C C . ILE A 1 126 ? 2.906 21.001 2.014 1.00 64.94 126 ILE A C 1
ATOM 963 O O . ILE A 1 126 ? 2.713 20.350 0.993 1.00 64.94 126 ILE A O 1
ATOM 967 N N . SER A 1 127 ? 2.626 22.298 2.098 1.00 51.22 127 SER A N 1
ATOM 968 C CA . SER A 1 127 ? 2.017 23.111 1.051 1.00 51.22 127 SER A CA 1
ATOM 969 C C . SER A 1 127 ? 3.067 23.653 0.081 1.00 51.22 127 SER A C 1
ATOM 971 O O . SER A 1 127 ? 3.249 24.867 0.003 1.00 51.22 127 SER A O 1
ATOM 973 N N . ASN A 1 128 ? 3.796 22.786 -0.621 1.00 51.78 128 ASN A N 1
ATOM 974 C CA . ASN A 1 128 ? 4.651 23.259 -1.709 1.00 51.78 128 ASN A CA 1
ATOM 975 C C . ASN A 1 128 ? 3.989 22.970 -3.062 1.00 51.78 128 ASN A C 1
ATOM 977 O O . ASN A 1 128 ? 3.607 21.837 -3.353 1.00 51.78 128 ASN A O 1
ATOM 981 N N . GLU A 1 129 ? 3.852 24.010 -3.885 1.00 51.34 129 GLU A N 1
ATOM 982 C CA . GLU A 1 129 ? 3.325 23.947 -5.255 1.00 51.34 129 GLU A CA 1
ATOM 983 C C . GLU A 1 129 ? 4.192 23.077 -6.181 1.00 51.34 129 GLU A C 1
ATOM 985 O O . GLU A 1 129 ? 3.750 22.716 -7.267 1.00 51.34 129 GLU A O 1
ATOM 990 N N . MET A 1 130 ? 5.394 22.691 -5.738 1.00 55.53 130 MET A N 1
ATOM 991 C CA . MET A 1 130 ? 6.313 21.816 -6.471 1.00 55.53 130 MET A CA 1
ATOM 992 C C . MET A 1 130 ? 5.912 20.328 -6.490 1.00 55.53 130 MET A C 1
ATOM 994 O O . MET A 1 130 ? 6.465 19.582 -7.286 1.00 55.53 130 MET A O 1
ATOM 998 N N . TYR A 1 131 ? 4.940 19.889 -5.680 1.00 62.34 131 TYR A N 1
ATOM 999 C CA . TYR A 1 131 ? 4.468 18.492 -5.647 1.00 62.34 131 TYR A CA 1
ATOM 1000 C C . TYR A 1 131 ? 3.224 18.287 -6.526 1.00 62.34 131 TYR A C 1
ATOM 1002 O O . TYR A 1 131 ? 2.131 17.975 -6.041 1.00 62.34 131 TYR A O 1
ATOM 1010 N N . THR A 1 132 ? 3.342 18.544 -7.827 1.00 61.62 132 THR A N 1
ATOM 1011 C CA . THR A 1 132 ? 2.223 18.386 -8.776 1.00 61.62 132 THR A CA 1
ATOM 1012 C C . THR A 1 132 ? 1.972 16.931 -9.175 1.00 61.62 132 THR A C 1
ATOM 1014 O O . THR A 1 132 ? 0.882 16.608 -9.637 1.00 61.62 132 THR A O 1
ATOM 1017 N N . ASP A 1 133 ? 2.951 16.060 -8.960 1.00 71.81 133 ASP A N 1
ATOM 1018 C CA . ASP A 1 133 ? 2.983 14.649 -9.339 1.00 71.81 133 ASP A CA 1
ATOM 1019 C C . ASP A 1 133 ? 2.666 13.683 -8.182 1.00 71.81 133 ASP A C 1
ATOM 1021 O O . ASP A 1 133 ? 2.348 12.515 -8.427 1.00 71.81 133 ASP A O 1
ATOM 1025 N N . LYS A 1 134 ? 2.701 14.150 -6.929 1.00 78.81 134 LYS A N 1
ATOM 1026 C CA . LYS A 1 134 ? 2.390 13.331 -5.747 1.00 78.81 134 LYS A CA 1
ATOM 1027 C C . LYS A 1 134 ? 0.892 13.052 -5.604 1.00 78.81 134 LYS A C 1
ATOM 1029 O O . LYS A 1 134 ? 0.051 13.932 -5.794 1.00 78.81 134 LYS A O 1
ATOM 1034 N N . GLU A 1 135 ? 0.567 11.824 -5.196 1.00 89.00 135 GLU A N 1
ATOM 1035 C CA . GLU A 1 135 ? -0.799 11.439 -4.827 1.00 89.00 135 GLU A CA 1
ATOM 1036 C C . GLU A 1 135 ? -1.270 12.239 -3.606 1.00 89.00 135 GLU A C 1
ATOM 1038 O O . GLU A 1 135 ? -0.490 12.577 -2.710 1.00 89.00 135 GLU A O 1
ATOM 1043 N N . ARG A 1 136 ? -2.565 12.547 -3.563 1.00 89.62 136 ARG A N 1
ATOM 1044 C CA . ARG A 1 136 ? -3.215 13.328 -2.512 1.00 89.62 136 ARG A CA 1
ATOM 1045 C C . ARG A 1 136 ? -4.363 12.553 -1.886 1.00 89.62 136 ARG A C 1
ATOM 1047 O O . ARG A 1 136 ? -4.976 11.714 -2.537 1.00 89.62 136 ARG A O 1
ATOM 1054 N N . LEU A 1 137 ? -4.659 12.869 -0.627 1.00 91.00 137 LEU A N 1
ATOM 1055 C CA . LEU A 1 137 ? -5.710 12.235 0.167 1.00 91.00 137 LEU A CA 1
ATOM 1056 C C . LEU A 1 137 ? -6.859 13.195 0.429 1.00 91.00 137 LEU A C 1
ATOM 1058 O O . LEU A 1 137 ? -6.657 14.260 1.016 1.00 91.00 137 LEU A O 1
ATOM 1062 N N . TYR A 1 138 ? -8.077 12.803 0.092 1.00 91.25 138 TYR A N 1
ATOM 1063 C CA . TYR A 1 138 ? -9.269 13.430 0.647 1.00 91.25 138 TYR A CA 1
ATOM 1064 C C . TYR A 1 138 ? -9.745 12.632 1.861 1.00 91.25 138 TYR A C 1
ATOM 1066 O O . TYR A 1 138 ? -9.814 11.405 1.823 1.00 91.25 138 TYR A O 1
ATOM 1074 N N . PHE A 1 139 ? -10.082 13.329 2.944 1.00 90.06 139 PHE A N 1
ATOM 1075 C CA . PHE A 1 139 ? -10.586 12.722 4.173 1.00 90.06 139 PHE A CA 1
ATOM 1076 C C . PHE A 1 139 ? -12.108 12.820 4.242 1.00 90.06 139 PHE A C 1
ATOM 1078 O O . PHE A 1 139 ? -12.674 13.904 4.092 1.00 90.06 139 PHE A O 1
ATOM 1085 N N . SER A 1 140 ? -12.770 11.703 4.536 1.00 82.56 140 SER A N 1
ATOM 1086 C CA . SER A 1 140 ? -14.214 11.668 4.764 1.00 82.56 140 SER A CA 1
ATOM 1087 C C . SER A 1 140 ? -14.561 12.313 6.112 1.00 82.56 140 SER A C 1
ATOM 1089 O O . SER A 1 140 ? -14.002 11.960 7.154 1.00 82.56 140 SER A O 1
ATOM 1091 N N . ASN A 1 141 ? -15.500 13.266 6.101 1.00 68.06 141 ASN A N 1
ATOM 1092 C CA . ASN A 1 141 ? -16.090 13.893 7.294 1.00 68.06 141 ASN A CA 1
ATOM 1093 C C . ASN A 1 141 ? -15.084 14.534 8.277 1.00 68.06 141 ASN A C 1
ATOM 1095 O O . ASN A 1 141 ? -15.352 14.612 9.475 1.00 68.06 141 ASN A O 1
ATOM 1099 N N . GLY A 1 142 ? -13.920 14.983 7.793 1.00 58.66 142 GLY A N 1
ATOM 1100 C CA . GLY A 1 142 ? -12.887 15.621 8.625 1.00 58.66 142 GLY A CA 1
ATOM 1101 C C . GLY A 1 142 ? -12.186 14.681 9.616 1.00 58.66 142 GLY A C 1
ATOM 1102 O O . GLY A 1 142 ? -11.438 15.150 10.471 1.00 58.66 142 GLY A O 1
ATOM 1103 N N . LYS A 1 143 ? -12.419 13.367 9.515 1.00 65.31 143 LYS A N 1
ATOM 1104 C CA . LYS A 1 143 ? -11.756 12.324 10.311 1.00 65.31 143 LYS A CA 1
ATOM 1105 C C . LYS A 1 143 ? -10.528 11.790 9.568 1.00 65.31 143 LYS A C 1
ATOM 1107 O O . LYS A 1 143 ? -10.423 11.953 8.362 1.00 65.31 143 LYS A O 1
ATOM 1112 N N . CYS A 1 144 ? -9.640 11.064 10.246 1.00 82.62 144 CYS A N 1
ATOM 1113 C CA . CYS A 1 144 ? -8.476 10.396 9.636 1.00 82.62 144 CYS A CA 1
ATOM 1114 C C . CYS A 1 144 ? -8.831 9.277 8.626 1.00 82.62 144 CYS A C 1
ATOM 1116 O O . CYS A 1 144 ? -7.941 8.567 8.172 1.00 82.62 144 CYS A O 1
ATOM 1118 N N . ILE A 1 145 ? -10.107 9.096 8.272 1.00 89.31 145 ILE A N 1
ATOM 1119 C CA . ILE A 1 145 ? -10.564 8.098 7.301 1.00 89.31 145 ILE A CA 1
ATOM 1120 C C . ILE A 1 145 ? -10.440 8.672 5.894 1.00 89.31 145 ILE A C 1
ATOM 1122 O O . ILE A 1 145 ? -11.054 9.690 5.569 1.00 89.31 145 ILE A O 1
ATOM 1126 N N . VAL A 1 146 ? -9.649 8.011 5.059 1.00 91.06 146 VAL A N 1
ATOM 1127 C CA . VAL A 1 146 ? -9.442 8.395 3.664 1.00 91.06 146 VAL A CA 1
ATOM 1128 C C . VAL A 1 146 ? -10.698 8.050 2.866 1.00 91.06 146 VAL A C 1
ATOM 1130 O O . VAL A 1 146 ? -11.180 6.922 2.907 1.00 91.06 146 VAL A O 1
ATOM 1133 N N . GLY A 1 147 ? -11.242 9.047 2.172 1.00 90.31 147 GLY A N 1
ATOM 1134 C CA . GLY A 1 147 ? -12.373 8.902 1.256 1.00 90.31 147 GLY A CA 1
ATOM 1135 C C . GLY A 1 147 ? -11.958 8.819 -0.212 1.00 90.31 147 GLY A C 1
ATOM 1136 O O . GLY A 1 147 ? -12.707 8.269 -1.009 1.00 90.31 147 GLY A O 1
ATOM 1137 N N . GLU A 1 148 ? -10.779 9.333 -0.570 1.00 93.62 148 GLU A N 1
ATOM 1138 C CA . GLU A 1 148 ? -10.236 9.234 -1.928 1.00 93.62 148 GLU A CA 1
ATOM 1139 C C . GLU A 1 148 ? -8.714 9.411 -1.923 1.00 93.62 148 GLU A C 1
ATOM 1141 O O . GLU A 1 148 ? -8.176 10.205 -1.141 1.00 93.62 148 GLU A O 1
ATOM 1146 N N . VAL A 1 149 ? -8.042 8.704 -2.831 1.00 93.31 149 VAL A N 1
ATOM 1147 C CA . VAL A 1 149 ? -6.638 8.912 -3.199 1.00 93.31 149 VAL A CA 1
ATOM 1148 C C . VAL A 1 149 ? -6.551 9.260 -4.686 1.00 93.31 149 VAL A C 1
ATOM 1150 O O . VAL A 1 149 ? -7.083 8.522 -5.513 1.00 93.31 149 VAL A O 1
ATOM 1153 N N . SER A 1 150 ? -5.897 10.365 -5.053 1.00 90.81 150 SER A N 1
ATOM 1154 C CA . SER A 1 150 ? -5.712 10.742 -6.467 1.00 90.81 150 SER A CA 1
ATOM 1155 C C . SER A 1 150 ? -4.482 11.619 -6.683 1.00 90.81 150 SER A C 1
ATOM 1157 O O . SER A 1 150 ? -4.139 12.431 -5.828 1.00 90.81 150 SER A O 1
ATOM 1159 N N . SER A 1 151 ? -3.856 11.532 -7.858 1.00 86.88 151 SER A N 1
ATOM 1160 C CA . SER A 1 151 ? -2.846 12.498 -8.326 1.00 86.88 151 SER A CA 1
ATOM 1161 C C . SER A 1 151 ? -3.451 13.838 -8.762 1.00 86.88 151 SER A C 1
ATOM 1163 O O . SER A 1 151 ? -2.721 14.775 -9.078 1.00 86.88 151 SER A O 1
ATOM 1165 N N . LYS A 1 152 ? -4.782 13.973 -8.809 1.00 86.38 152 LYS A N 1
ATOM 1166 C CA . LYS A 1 152 ? -5.440 15.269 -9.019 1.00 86.38 152 LYS A CA 1
ATOM 1167 C C . LYS A 1 152 ? -5.380 16.112 -7.746 1.00 86.38 152 LYS A C 1
ATOM 1169 O O . LYS A 1 152 ? -5.297 15.603 -6.631 1.00 86.38 152 LYS A O 1
ATOM 1174 N N . ILE A 1 153 ? -5.493 17.431 -7.898 1.00 85.44 153 ILE A N 1
ATOM 1175 C CA . ILE A 1 153 ? -5.550 18.363 -6.764 1.00 85.44 153 ILE A CA 1
ATOM 1176 C C . ILE A 1 153 ? -6.914 18.238 -6.066 1.00 85.44 153 ILE A C 1
ATOM 1178 O O . ILE A 1 153 ? -7.847 18.973 -6.376 1.00 85.44 153 ILE A O 1
ATOM 1182 N N . ILE A 1 154 ? -7.023 17.292 -5.129 1.00 86.44 154 ILE A N 1
ATOM 1183 C CA . ILE A 1 154 ? -8.244 17.035 -4.338 1.00 86.44 154 ILE A CA 1
ATOM 1184 C C . ILE A 1 154 ? -8.139 17.514 -2.882 1.00 86.44 154 ILE A C 1
ATOM 1186 O O . ILE A 1 154 ? -9.144 17.639 -2.185 1.00 86.44 154 ILE A O 1
ATOM 1190 N N . SER A 1 155 ? -6.927 17.801 -2.399 1.00 87.75 155 SER A N 1
ATOM 1191 C CA . SER A 1 155 ? -6.677 18.302 -1.043 1.00 87.75 155 SER A CA 1
ATOM 1192 C C . SER A 1 155 ? -5.270 18.899 -0.903 1.00 87.75 155 SER A C 1
ATOM 1194 O O . SER A 1 155 ? -4.504 18.934 -1.864 1.00 87.75 155 SER A O 1
ATOM 1196 N N . LYS A 1 156 ? -4.905 19.347 0.306 1.00 84.69 156 LYS A N 1
ATOM 1197 C CA . LYS A 1 156 ? -3.531 19.742 0.682 1.00 84.69 156 LYS A CA 1
ATOM 1198 C C . LYS A 1 156 ? -2.692 18.603 1.287 1.00 84.69 156 LYS A C 1
ATOM 1200 O O . LYS A 1 156 ? -1.596 18.857 1.776 1.00 84.69 156 LYS A O 1
ATOM 1205 N N . TYR A 1 157 ? -3.246 17.395 1.367 1.00 87.69 157 TYR A N 1
ATOM 1206 C CA . TYR A 1 157 ? -2.627 16.256 2.039 1.00 87.69 157 TYR A CA 1
ATOM 1207 C C . TYR A 1 157 ? -1.989 15.350 1.000 1.00 87.69 157 TYR A C 1
ATOM 1209 O O . TYR A 1 157 ? -2.701 14.760 0.196 1.00 87.69 157 TYR A O 1
ATOM 1217 N N . PHE A 1 158 ? -0.668 15.253 1.021 1.00 87.69 158 PHE A N 1
ATOM 1218 C CA . PHE A 1 158 ? 0.130 14.482 0.076 1.00 87.69 158 PHE A CA 1
ATOM 1219 C C . PHE A 1 158 ? 0.515 13.147 0.676 1.00 87.69 158 PHE A C 1
ATOM 1221 O O . PHE A 1 158 ? 0.886 13.086 1.846 1.00 87.69 158 PHE A O 1
ATOM 1228 N N . VAL A 1 159 ? 0.485 12.088 -0.118 1.00 88.88 159 VAL A N 1
ATOM 1229 C CA . VAL A 1 159 ? 0.983 10.788 0.312 1.00 88.88 159 VAL A CA 1
ATOM 1230 C C . VAL A 1 159 ? 2.503 10.853 0.471 1.00 88.88 159 VAL A C 1
ATOM 1232 O O . VAL A 1 159 ? 3.207 11.387 -0.383 1.00 88.88 159 VAL A O 1
ATOM 1235 N N . ALA A 1 160 ? 3.005 10.318 1.582 1.00 86.31 160 ALA A N 1
ATOM 1236 C CA . ALA A 1 160 ? 4.431 10.273 1.907 1.00 86.31 160 ALA A CA 1
ATOM 1237 C C . ALA A 1 160 ? 5.147 9.053 1.295 1.00 86.31 160 ALA A C 1
ATOM 1239 O O . ALA A 1 160 ? 6.267 8.746 1.680 1.00 86.31 160 ALA A O 1
ATOM 1240 N N . GLY A 1 161 ? 4.485 8.322 0.395 1.00 86.75 161 GLY A N 1
ATOM 1241 C CA . GLY A 1 161 ? 5.044 7.127 -0.234 1.00 86.75 161 GLY A CA 1
ATOM 1242 C C . GLY A 1 161 ? 5.029 5.873 0.642 1.00 86.75 161 GLY A C 1
ATOM 1243 O O . GLY A 1 161 ? 5.696 4.905 0.310 1.00 86.75 161 GLY A O 1
ATOM 1244 N N . VAL A 1 162 ? 4.291 5.844 1.757 1.00 89.44 162 VAL A N 1
ATOM 1245 C CA . VAL A 1 162 ? 4.177 4.642 2.605 1.00 89.44 162 VAL A CA 1
ATOM 1246 C C . VAL A 1 162 ? 2.743 4.155 2.660 1.00 89.44 162 VAL A C 1
ATOM 1248 O O . VAL A 1 162 ? 1.839 4.868 3.108 1.00 89.44 162 VAL A O 1
ATOM 1251 N N . TYR A 1 163 ? 2.574 2.899 2.266 1.00 94.44 163 TYR A N 1
ATOM 1252 C CA . TYR A 1 163 ? 1.294 2.233 2.117 1.00 94.44 163 TYR A CA 1
ATOM 1253 C C . TYR A 1 163 ? 1.300 0.927 2.896 1.00 94.44 163 TYR A C 1
ATOM 1255 O O . TYR A 1 163 ? 2.149 0.066 2.681 1.00 94.44 163 TYR A O 1
ATOM 1263 N N . TRP A 1 164 ? 0.331 0.756 3.781 1.00 96.69 164 TRP A N 1
ATOM 1264 C CA . TRP A 1 164 ? 0.138 -0.469 4.538 1.00 96.69 164 TRP A CA 1
ATOM 1265 C C . TRP A 1 164 ? -1.181 -1.127 4.149 1.00 96.69 164 TRP A C 1
ATOM 1267 O O . TRP A 1 164 ? -2.225 -0.478 4.103 1.00 96.69 164 TRP A O 1
ATOM 1277 N N . PHE A 1 165 ? -1.128 -2.432 3.923 1.00 97.38 165 PHE A N 1
ATOM 1278 C CA . PHE A 1 165 ? -2.277 -3.303 3.748 1.00 97.38 165 PHE A CA 1
ATOM 1279 C C . PHE A 1 165 ? -2.254 -4.355 4.850 1.00 97.38 165 PHE A C 1
ATOM 1281 O O . PHE A 1 165 ? -1.222 -4.981 5.114 1.00 97.38 165 PHE A O 1
ATOM 1288 N N . ASN A 1 166 ? -3.405 -4.597 5.468 1.00 95.75 166 ASN A N 1
ATOM 1289 C CA . ASN A 1 166 ? -3.504 -5.605 6.521 1.00 95.75 166 ASN A CA 1
ATOM 1290 C C . ASN A 1 166 ? -3.361 -7.051 5.997 1.00 95.75 166 ASN A C 1
ATOM 1292 O O . ASN A 1 166 ? -3.134 -7.965 6.786 1.00 95.75 166 ASN A O 1
ATOM 1296 N N . SER A 1 167 ? -3.491 -7.247 4.682 1.00 95.56 167 SER A N 1
ATOM 1297 C CA . SER A 1 167 ? -3.332 -8.515 3.978 1.00 95.56 167 SER A CA 1
ATOM 1298 C C . SER A 1 167 ? -2.689 -8.277 2.613 1.00 95.56 167 SER A C 1
ATOM 1300 O O . SER A 1 167 ? -3.231 -7.551 1.777 1.00 95.56 167 SER A O 1
ATOM 1302 N N . GLY A 1 168 ? -1.545 -8.915 2.366 1.00 95.00 168 GLY A N 1
ATOM 1303 C CA . GLY A 1 168 ? -0.870 -8.883 1.069 1.00 95.00 168 GLY A CA 1
ATOM 1304 C C . GLY A 1 168 ? -1.691 -9.526 -0.050 1.00 95.00 168 GLY A C 1
ATOM 1305 O O . GLY A 1 168 ? -1.661 -9.048 -1.180 1.00 95.00 168 GLY A O 1
ATOM 1306 N N . GLU A 1 169 ? -2.481 -10.559 0.253 1.00 95.62 169 GLU A N 1
ATOM 1307 C CA . GLU A 1 169 ? -3.376 -11.190 -0.724 1.00 95.62 169 GLU A CA 1
ATOM 1308 C C . GLU A 1 169 ? -4.471 -10.221 -1.191 1.00 95.62 169 GLU A C 1
ATOM 1310 O O . GLU A 1 169 ? -4.687 -10.052 -2.396 1.00 95.62 169 GLU A O 1
ATOM 1315 N N . GLU A 1 170 ? -5.128 -9.538 -0.247 1.00 95.75 170 GLU A N 1
ATOM 1316 C CA . GLU A 1 170 ? -6.143 -8.529 -0.571 1.00 95.75 170 GLU A CA 1
ATOM 1317 C C . GLU A 1 170 ? -5.507 -7.362 -1.338 1.00 95.75 170 GLU A C 1
ATOM 1319 O O . GLU A 1 170 ? -6.043 -6.939 -2.365 1.00 95.75 170 GLU A O 1
ATOM 1324 N N . ALA A 1 171 ? -4.316 -6.912 -0.925 1.00 96.75 171 ALA A N 1
ATOM 1325 C CA . ALA A 1 171 ? -3.560 -5.880 -1.633 1.00 96.75 171 ALA A CA 1
ATOM 1326 C C . ALA A 1 171 ? -3.321 -6.249 -3.104 1.00 96.75 171 ALA A C 1
ATOM 1328 O O . ALA A 1 171 ? -3.624 -5.466 -4.004 1.00 96.75 171 ALA A O 1
ATOM 1329 N N . ILE A 1 172 ? -2.849 -7.469 -3.372 1.00 96.94 172 ILE A N 1
ATOM 1330 C CA . ILE A 1 172 ? -2.638 -7.977 -4.732 1.00 96.94 172 ILE A CA 1
ATOM 1331 C C . ILE A 1 172 ? -3.945 -8.035 -5.523 1.00 96.94 172 ILE A C 1
ATOM 1333 O O . ILE A 1 172 ? -3.954 -7.730 -6.720 1.00 96.94 172 ILE A O 1
ATOM 1337 N N . CYS A 1 173 ? -5.057 -8.399 -4.882 1.00 96.94 173 CYS A N 1
ATOM 1338 C CA . CYS A 1 173 ? -6.365 -8.369 -5.523 1.00 96.94 173 CYS A CA 1
ATOM 1339 C C . CYS A 1 173 ? -6.723 -6.944 -5.974 1.00 96.94 173 CYS A C 1
ATOM 1341 O O . CYS A 1 173 ? -6.996 -6.739 -7.160 1.00 96.94 173 CYS A O 1
ATOM 1343 N N . HIS A 1 174 ? -6.636 -5.959 -5.075 1.00 97.44 174 HIS A N 1
ATOM 1344 C CA . HIS A 1 174 ? -6.922 -4.552 -5.375 1.00 97.44 174 HIS A CA 1
ATOM 1345 C C . HIS A 1 174 ? -5.985 -3.982 -6.450 1.00 97.44 174 HIS A C 1
ATOM 1347 O O . HIS A 1 174 ? -6.445 -3.356 -7.406 1.00 97.44 174 HIS A O 1
ATOM 1353 N N . ILE A 1 175 ? -4.686 -4.283 -6.375 1.00 97.25 175 ILE A N 1
ATOM 1354 C CA . ILE A 1 175 ? -3.695 -3.860 -7.373 1.00 97.25 175 ILE A CA 1
ATOM 1355 C C . ILE A 1 175 ? -4.006 -4.460 -8.757 1.00 97.25 175 ILE A C 1
ATOM 1357 O O . ILE A 1 175 ? -3.961 -3.771 -9.776 1.00 97.25 175 ILE A O 1
ATOM 1361 N N . LYS A 1 176 ? -4.392 -5.739 -8.835 1.00 97.19 176 LYS A N 1
ATOM 1362 C CA . LYS A 1 176 ? -4.819 -6.335 -10.113 1.00 97.19 176 LYS A CA 1
ATOM 1363 C C . LYS A 1 176 ? -6.089 -5.681 -10.653 1.00 97.19 176 LYS A C 1
ATOM 1365 O O . LYS A 1 176 ? -6.234 -5.583 -11.871 1.00 97.19 176 LYS A O 1
ATOM 1370 N N . GLN A 1 177 ? -7.013 -5.255 -9.789 1.00 96.94 177 GLN A N 1
ATOM 1371 C CA . GLN A 1 177 ? -8.238 -4.584 -10.230 1.00 96.94 177 GLN A CA 1
ATOM 1372 C C . GLN A 1 177 ? -7.946 -3.241 -10.895 1.00 96.94 177 GLN A C 1
ATOM 1374 O O . GLN A 1 177 ? -8.468 -3.002 -11.984 1.00 96.94 177 GLN A O 1
ATOM 1379 N N . ILE A 1 178 ? -7.070 -2.409 -10.324 1.00 96.06 178 ILE A N 1
ATOM 1380 C CA . ILE A 1 178 ? -6.740 -1.113 -10.941 1.00 96.06 178 ILE A CA 1
ATOM 1381 C C . ILE A 1 178 ? -6.081 -1.284 -12.315 1.00 96.06 178 ILE A C 1
ATOM 1383 O O . ILE A 1 178 ? -6.422 -0.563 -13.252 1.00 96.06 178 ILE A O 1
ATOM 1387 N N . VAL A 1 179 ? -5.227 -2.302 -12.478 1.00 95.31 179 VAL A N 1
ATOM 1388 C CA . VAL A 1 179 ? -4.600 -2.622 -13.769 1.00 95.31 179 VAL A CA 1
ATOM 1389 C C . VAL A 1 179 ? -5.645 -3.096 -14.778 1.00 95.31 179 VAL A C 1
ATOM 1391 O O . VAL A 1 179 ? -5.696 -2.591 -15.897 1.00 95.31 179 VAL A O 1
ATOM 1394 N N . ARG A 1 180 ? -6.532 -4.020 -14.384 1.00 96.06 180 ARG A N 1
ATOM 1395 C CA . ARG A 1 180 ? -7.607 -4.528 -15.260 1.00 96.06 180 ARG A CA 1
ATOM 1396 C C . ARG A 1 180 ? -8.573 -3.437 -15.709 1.00 96.06 180 ARG A C 1
ATOM 1398 O O . ARG A 1 180 ? -9.033 -3.475 -16.845 1.00 96.06 180 ARG A O 1
ATOM 1405 N N . LYS A 1 181 ? -8.885 -2.486 -14.826 1.00 95.31 181 LYS A N 1
ATOM 1406 C CA . LYS A 1 181 ? -9.772 -1.354 -15.123 1.00 95.31 181 LYS A CA 1
ATOM 1407 C C . LYS A 1 181 ? -9.089 -0.256 -15.942 1.00 95.31 181 LYS A C 1
ATOM 1409 O O . LYS A 1 181 ? -9.770 0.665 -16.377 1.00 95.31 181 LYS A O 1
ATOM 1414 N N . GLY A 1 182 ? -7.770 -0.327 -16.138 1.00 94.12 182 GLY A N 1
ATOM 1415 C CA . GLY A 1 182 ? -7.015 0.754 -16.769 1.00 94.12 182 GLY A CA 1
ATOM 1416 C C . GLY A 1 182 ? -7.033 2.041 -15.940 1.00 94.12 182 GLY A C 1
ATOM 1417 O O . GLY A 1 182 ? -6.996 3.130 -16.505 1.00 94.12 182 GLY A O 1
ATOM 1418 N N . ALA A 1 183 ? -7.122 1.931 -14.609 1.00 91.44 183 ALA A N 1
ATOM 1419 C CA . ALA A 1 183 ? -7.153 3.062 -13.683 1.00 91.44 183 ALA A CA 1
ATOM 1420 C C . ALA A 1 183 ? -5.743 3.651 -13.474 1.00 91.44 183 ALA A C 1
ATOM 1422 O O . ALA A 1 183 ? -5.231 3.699 -12.358 1.00 91.44 183 ALA A O 1
ATOM 1423 N N . SER A 1 184 ? -5.095 4.046 -14.571 1.00 91.62 184 SER A N 1
ATOM 1424 C CA . SER A 1 184 ? -3.806 4.739 -14.564 1.00 91.62 184 SER A CA 1
ATOM 1425 C C . SER A 1 184 ? -4.003 6.251 -14.495 1.00 91.62 184 SER A C 1
ATOM 1427 O O . SER A 1 184 ? -4.877 6.795 -15.175 1.00 91.62 184 SER A O 1
ATOM 1429 N N . GLU A 1 185 ? -3.130 6.943 -13.774 1.00 83.56 185 GLU A N 1
ATOM 1430 C CA . GLU A 1 185 ? -3.044 8.401 -13.776 1.00 83.56 185 GLU A CA 1
ATOM 1431 C C . GLU A 1 185 ? -1.757 8.806 -14.501 1.00 83.56 185 GLU A C 1
ATOM 1433 O O . GLU A 1 185 ? -0.678 8.320 -14.180 1.00 83.56 185 GLU A O 1
ATOM 1438 N N . PHE A 1 186 ? -1.873 9.650 -15.532 1.00 84.00 186 PHE A N 1
ATOM 1439 C CA . PHE A 1 186 ? -0.742 10.060 -16.384 1.00 84.00 186 PHE A CA 1
ATOM 1440 C C . PHE A 1 186 ? 0.040 8.892 -17.023 1.00 84.00 186 PHE A C 1
ATOM 1442 O O . PHE A 1 186 ? 1.227 9.010 -17.306 1.00 84.00 186 PHE A O 1
ATOM 1449 N N . GLY A 1 187 ? -0.639 7.771 -17.291 1.00 86.06 187 GLY A N 1
ATOM 1450 C CA . GLY A 1 187 ? -0.034 6.577 -17.893 1.00 86.06 187 GLY A CA 1
ATOM 1451 C C . GLY A 1 187 ? 0.671 5.651 -16.897 1.00 86.06 187 GLY A C 1
ATOM 1452 O O . GLY A 1 187 ? 1.182 4.611 -17.309 1.00 86.06 187 GLY A O 1
ATOM 1453 N N . GLU A 1 188 ? 0.653 5.976 -15.603 1.00 90.06 188 GLU A N 1
ATOM 1454 C CA . GLU A 1 188 ? 1.222 5.148 -14.542 1.00 90.06 188 GLU A CA 1
ATOM 1455 C C . GLU A 1 188 ? 0.133 4.548 -13.645 1.00 90.06 188 GLU A C 1
ATOM 1457 O O . GLU A 1 188 ? -0.847 5.200 -13.276 1.00 90.06 188 GLU A O 1
ATOM 1462 N N . PHE A 1 189 ? 0.317 3.288 -13.257 1.00 93.00 189 PHE A N 1
ATOM 1463 C CA . PHE A 1 189 ? -0.484 2.639 -12.226 1.00 93.00 189 PHE A CA 1
ATOM 1464 C C . PHE A 1 189 ? 0.173 2.873 -10.864 1.00 93.00 189 PHE A C 1
ATOM 1466 O O . PHE A 1 189 ? 1.204 2.269 -10.550 1.00 93.00 189 PHE A O 1
ATOM 1473 N N . LYS A 1 190 ? -0.423 3.756 -10.062 1.00 92.38 190 LYS A N 1
ATOM 1474 C CA . LYS A 1 190 ? 0.057 4.097 -8.719 1.00 92.38 190 LYS A CA 1
ATOM 1475 C C . LYS A 1 190 ? -0.612 3.253 -7.639 1.00 92.38 190 LYS A C 1
ATOM 1477 O O . LYS A 1 190 ? -1.730 2.767 -7.818 1.00 92.38 190 LYS A O 1
ATOM 1482 N N . ILE A 1 191 ? 0.080 3.069 -6.515 1.00 94.44 191 ILE A N 1
ATOM 1483 C CA . ILE A 1 191 ? -0.421 2.272 -5.387 1.00 94.44 191 ILE A CA 1
ATOM 1484 C C . ILE A 1 191 ? -1.640 2.919 -4.728 1.00 94.44 191 ILE A C 1
ATOM 1486 O O . ILE A 1 191 ? -2.557 2.191 -4.339 1.00 94.44 191 ILE A O 1
ATOM 1490 N N . GLY A 1 192 ? -1.711 4.251 -4.640 1.00 93.69 192 GLY A N 1
ATOM 1491 C CA . GLY A 1 192 ? -2.851 4.932 -4.029 1.00 93.69 192 GLY A CA 1
ATOM 1492 C C . GLY A 1 192 ? -4.191 4.584 -4.684 1.00 93.69 192 GLY A C 1
ATOM 1493 O O . GLY A 1 192 ? -5.179 4.382 -3.978 1.00 93.69 192 GLY A O 1
ATOM 1494 N N . ALA A 1 193 ? -4.222 4.356 -6.001 1.00 94.31 193 ALA A N 1
ATOM 1495 C CA . ALA A 1 193 ? -5.427 3.901 -6.700 1.00 94.31 193 ALA A CA 1
ATOM 1496 C C . ALA A 1 193 ? -5.984 2.567 -6.155 1.00 94.31 193 ALA A C 1
ATOM 1498 O O . ALA A 1 193 ? -7.198 2.362 -6.166 1.00 94.31 193 ALA A O 1
ATOM 1499 N N . ALA A 1 194 ? -5.139 1.670 -5.632 1.00 96.62 194 ALA A N 1
ATOM 1500 C CA . ALA A 1 194 ? -5.593 0.416 -5.024 1.00 96.62 194 ALA A CA 1
ATOM 1501 C C . ALA A 1 194 ? -6.371 0.648 -3.714 1.00 96.62 194 ALA A C 1
ATOM 1503 O O . ALA A 1 194 ? -7.250 -0.141 -3.375 1.00 96.62 194 ALA A O 1
ATOM 1504 N N . PHE A 1 195 ? -6.119 1.751 -3.002 1.00 97.12 195 PHE A N 1
ATOM 1505 C CA . PHE A 1 195 ? -6.892 2.115 -1.811 1.00 97.12 195 PHE A CA 1
ATOM 1506 C C . PHE A 1 195 ? -8.301 2.592 -2.155 1.00 97.12 195 PHE A C 1
ATOM 1508 O O . PHE A 1 195 ? -9.221 2.356 -1.375 1.00 97.12 195 PHE A O 1
ATOM 1515 N N . ASN A 1 196 ? -8.511 3.172 -3.339 1.00 96.06 196 ASN A N 1
ATOM 1516 C CA . ASN A 1 196 ? -9.865 3.478 -3.801 1.00 96.06 196 ASN A CA 1
ATOM 1517 C C . ASN A 1 196 ? -10.697 2.199 -3.980 1.00 96.06 196 ASN A C 1
ATOM 1519 O O . ASN A 1 196 ? -11.893 2.217 -3.717 1.00 96.06 196 ASN A O 1
ATOM 1523 N N . GLU A 1 197 ? -10.086 1.065 -4.339 1.00 96.56 197 GLU A N 1
ATOM 1524 C CA . GLU A 1 197 ? -10.794 -0.223 -4.394 1.00 96.56 197 GLU A CA 1
ATOM 1525 C C . GLU A 1 197 ? -11.205 -0.727 -3.001 1.00 96.56 197 GLU A C 1
ATOM 1527 O O . GLU A 1 197 ? -12.275 -1.322 -2.863 1.00 96.56 197 GLU A O 1
ATOM 1532 N N . ILE A 1 198 ? -10.405 -0.455 -1.962 1.00 96.00 198 ILE A N 1
ATOM 1533 C CA . ILE A 1 198 ? -10.769 -0.740 -0.562 1.00 96.00 198 ILE A CA 1
ATOM 1534 C C . ILE A 1 198 ? -11.968 0.125 -0.156 1.00 96.00 198 ILE A C 1
ATOM 1536 O O . ILE A 1 198 ? -12.973 -0.389 0.333 1.00 96.00 198 ILE A O 1
ATOM 1540 N N . ILE A 1 199 ? -11.888 1.429 -0.428 1.00 94.50 199 ILE A N 1
ATOM 1541 C CA . ILE A 1 199 ? -12.941 2.398 -0.099 1.00 94.50 199 ILE A CA 1
ATOM 1542 C C . ILE A 1 199 ? -14.254 2.034 -0.810 1.00 94.50 199 ILE A C 1
ATOM 1544 O O . ILE A 1 199 ? -15.314 2.007 -0.186 1.00 94.50 199 ILE A O 1
ATOM 1548 N N . LEU A 1 200 ? -14.196 1.681 -2.098 1.00 94.19 200 LEU A N 1
ATOM 1549 C CA . LEU A 1 200 ? -15.362 1.242 -2.874 1.00 94.19 200 LEU A CA 1
ATOM 1550 C C . LEU A 1 200 ? -15.948 -0.087 -2.380 1.00 94.19 200 LEU A C 1
ATOM 1552 O O . LEU A 1 200 ? -17.135 -0.337 -2.583 1.00 94.19 200 LEU A O 1
ATOM 1556 N N . SER A 1 201 ? -15.144 -0.920 -1.718 1.00 93.00 201 SER A N 1
ATOM 1557 C CA . SER A 1 201 ? -15.591 -2.169 -1.088 1.00 93.00 201 SER A CA 1
ATOM 1558 C C . SER A 1 201 ? -16.264 -1.948 0.274 1.00 93.00 201 SER A C 1
ATOM 1560 O O . SER A 1 201 ? -16.622 -2.921 0.933 1.00 93.00 201 SER A O 1
ATOM 1562 N N . MET A 1 202 ? -16.477 -0.689 0.683 1.00 91.25 202 MET A N 1
ATOM 1563 C CA . MET A 1 202 ? -17.014 -0.301 1.995 1.00 91.25 202 MET A CA 1
ATOM 1564 C C . MET A 1 202 ? -16.117 -0.735 3.166 1.00 91.25 202 MET A C 1
ATOM 1566 O O . MET A 1 202 ? -16.597 -0.947 4.280 1.00 91.25 202 MET A O 1
ATOM 1570 N N . ASP A 1 203 ? -14.811 -0.836 2.918 1.00 93.44 203 ASP A N 1
ATOM 1571 C CA . ASP A 1 203 ? -13.788 -1.037 3.938 1.00 93.44 203 ASP A CA 1
ATOM 1572 C C . ASP A 1 203 ? -13.041 0.276 4.226 1.00 93.44 203 ASP A C 1
ATOM 1574 O O . ASP A 1 203 ? -13.084 1.248 3.469 1.00 93.44 203 ASP A O 1
ATOM 1578 N N . GLY A 1 204 ? -12.367 0.326 5.373 1.00 92.94 204 GLY A N 1
ATOM 1579 C CA . GLY A 1 204 ? -11.731 1.535 5.880 1.00 92.94 204 GLY A CA 1
ATOM 1580 C C . GLY A 1 204 ? -10.259 1.656 5.502 1.00 92.94 204 GLY A C 1
ATOM 1581 O O . GLY A 1 204 ? -9.479 0.704 5.620 1.00 92.94 204 GLY A O 1
ATOM 1582 N N . VAL A 1 205 ? -9.867 2.875 5.133 1.00 95.56 205 VAL A N 1
ATOM 1583 C CA . VAL A 1 205 ? -8.473 3.279 4.938 1.00 95.56 205 VAL A CA 1
ATOM 1584 C C . VAL A 1 205 ? -8.147 4.405 5.911 1.00 95.56 205 VAL A C 1
ATOM 1586 O O . VAL A 1 205 ? -8.836 5.425 5.939 1.00 95.56 205 VAL A O 1
ATOM 1589 N N . LEU A 1 206 ? -7.100 4.228 6.715 1.00 94.00 206 LEU A N 1
ATOM 1590 C CA . LEU A 1 206 ? -6.674 5.216 7.703 1.00 94.00 206 LEU A CA 1
ATOM 1591 C C . LEU A 1 206 ? -5.500 6.049 7.176 1.00 94.00 206 LEU A C 1
ATOM 1593 O O . LEU A 1 206 ? -4.491 5.503 6.744 1.00 94.00 206 LEU A O 1
ATOM 1597 N N . GLY A 1 207 ? -5.595 7.371 7.256 1.00 92.69 207 GLY A N 1
ATOM 1598 C CA . GLY A 1 207 ? -4.477 8.277 7.018 1.00 92.69 207 GLY A CA 1
ATOM 1599 C C . GLY A 1 207 ? -3.806 8.673 8.331 1.00 92.69 207 GLY A C 1
ATOM 1600 O O . GLY A 1 207 ? -4.475 9.138 9.254 1.00 92.69 207 GLY A O 1
ATOM 1601 N N . VAL A 1 208 ? -2.483 8.544 8.411 1.00 90.06 208 VAL A N 1
ATOM 1602 C CA . VAL A 1 208 ? -1.668 9.010 9.546 1.00 90.06 208 VAL A CA 1
ATOM 1603 C C . VAL A 1 208 ? -0.679 10.062 9.063 1.00 90.06 208 VAL A C 1
ATOM 1605 O O . VAL A 1 208 ? 0.006 9.875 8.063 1.00 90.06 208 VAL A O 1
ATOM 1608 N N . ARG A 1 209 ? -0.601 11.192 9.766 1.00 87.44 209 ARG A N 1
ATOM 1609 C CA . ARG A 1 209 ? 0.289 12.285 9.376 1.00 87.44 209 ARG A CA 1
ATOM 1610 C C . ARG A 1 209 ? 1.744 11.963 9.741 1.00 87.44 209 ARG A C 1
ATOM 1612 O O . ARG A 1 209 ? 2.013 11.573 10.874 1.00 87.44 209 ARG A O 1
ATOM 1619 N N . ALA A 1 210 ? 2.671 12.197 8.819 1.00 81.81 210 ALA A N 1
ATOM 1620 C CA . ALA A 1 210 ? 4.102 12.294 9.079 1.00 81.81 210 ALA A CA 1
ATOM 1621 C C . ALA A 1 210 ? 4.373 13.486 10.020 1.00 81.81 210 ALA A C 1
ATOM 1623 O O . ALA A 1 210 ? 3.925 14.602 9.749 1.00 81.81 210 ALA A O 1
ATOM 1624 N N . GLN A 1 211 ? 5.054 13.260 11.146 1.00 68.25 211 GLN A N 1
ATOM 1625 C CA . GLN A 1 211 ? 5.417 14.310 12.104 1.00 68.25 211 GLN A CA 1
ATOM 1626 C C . GLN A 1 211 ? 6.939 14.479 12.153 1.00 68.25 211 GLN A C 1
ATOM 1628 O O . GLN A 1 211 ? 7.633 13.608 12.675 1.00 68.25 211 GLN A O 1
ATOM 1633 N N . ALA A 1 212 ? 7.436 15.640 11.717 1.00 45.66 212 ALA A N 1
ATOM 1634 C CA . ALA A 1 212 ? 8.814 16.057 11.944 1.00 45.66 212 ALA A CA 1
ATOM 1635 C C . ALA A 1 212 ? 9.067 16.235 13.456 1.00 45.66 212 ALA A C 1
ATOM 1637 O O . ALA A 1 212 ? 8.489 17.119 14.084 1.00 45.66 212 ALA A O 1
ATOM 1638 N N . ASN A 1 213 ? 9.931 15.399 14.038 1.00 36.47 213 ASN A N 1
ATOM 1639 C CA . ASN A 1 213 ? 10.438 15.477 15.416 1.00 36.47 213 ASN A CA 1
ATOM 1640 C C . ASN A 1 213 ? 9.389 15.485 16.551 1.00 36.47 213 ASN A C 1
ATOM 1642 O O . ASN A 1 213 ? 8.825 16.508 16.940 1.00 36.47 213 ASN A O 1
ATOM 1646 N N . MET A 1 214 ? 9.235 14.332 17.210 1.00 34.78 214 MET A N 1
ATOM 1647 C CA . MET A 1 214 ? 8.458 14.195 18.443 1.00 34.78 214 MET A CA 1
ATOM 1648 C C . MET A 1 214 ? 9.087 14.972 19.617 1.00 34.78 214 MET A C 1
ATOM 1650 O O . MET A 1 214 ? 9.909 14.452 20.371 1.00 34.78 214 MET A O 1
ATOM 1654 N N . ARG A 1 215 ? 8.602 16.192 19.862 1.00 28.38 215 ARG A N 1
ATOM 1655 C CA . ARG A 1 215 ? 8.350 16.677 21.230 1.00 28.38 215 ARG A CA 1
ATOM 1656 C C . ARG A 1 215 ? 6.839 16.748 21.442 1.00 28.38 215 ARG A C 1
ATOM 1658 O O . ARG A 1 215 ? 6.245 17.818 21.458 1.00 28.38 215 ARG A O 1
ATOM 1665 N N . GLY A 1 216 ? 6.242 15.571 21.609 1.00 30.00 216 GLY A N 1
ATOM 1666 C CA . GLY A 1 216 ? 4.823 15.390 21.913 1.00 30.00 216 GLY A CA 1
ATOM 1667 C C . GLY A 1 216 ? 3.931 15.266 20.672 1.00 30.00 216 GLY A C 1
ATOM 1668 O O . GLY A 1 216 ? 4.296 15.731 19.594 1.00 30.00 216 GLY A O 1
ATOM 1669 N N . PRO A 1 217 ? 2.762 14.618 20.801 1.00 29.59 217 PRO A N 1
ATOM 1670 C CA . PRO A 1 217 ? 1.857 14.448 19.680 1.00 29.59 217 PRO A CA 1
ATOM 1671 C C . PRO A 1 217 ? 1.146 15.772 19.371 1.00 29.59 217 PRO A C 1
ATOM 1673 O O . PRO A 1 217 ? 0.263 16.199 20.112 1.00 29.59 217 PRO A O 1
ATOM 1676 N N . SER A 1 218 ? 1.482 16.411 18.250 1.00 34.59 218 SER A N 1
ATOM 1677 C CA . SER A 1 218 ? 0.625 17.438 17.651 1.00 34.59 218 SER A CA 1
ATOM 1678 C C . SER A 1 218 ? -0.439 16.760 16.786 1.00 34.59 218 SER A C 1
ATOM 1680 O O . SER A 1 218 ? -0.310 16.563 15.575 1.00 34.59 218 SER A O 1
ATOM 1682 N N . PHE A 1 219 ? -1.507 16.341 17.461 1.00 41.31 219 PHE A N 1
ATOM 1683 C CA . PHE A 1 219 ? -2.776 15.985 16.841 1.00 41.31 219 PHE A CA 1
ATOM 1684 C C . PHE A 1 219 ? -3.487 17.272 16.418 1.00 41.31 219 PHE A C 1
ATOM 1686 O O . PHE A 1 219 ? -4.284 17.824 17.174 1.00 41.31 219 PHE A O 1
ATOM 1693 N N . ASP A 1 220 ? -3.205 17.761 15.212 1.00 37.78 220 ASP A N 1
ATOM 1694 C CA . ASP A 1 220 ? -4.021 18.820 14.615 1.00 37.78 220 ASP A CA 1
ATOM 1695 C C . ASP A 1 220 ? -5.427 18.258 14.338 1.00 37.78 220 ASP A C 1
ATOM 1697 O O . ASP A 1 220 ? -5.684 17.671 13.289 1.00 37.78 220 ASP A O 1
ATOM 1701 N N . GLY A 1 221 ? -6.329 18.413 15.313 1.00 34.31 221 GLY A N 1
ATOM 1702 C CA . GLY A 1 221 ? -7.770 18.213 15.147 1.00 34.31 221 GLY A CA 1
ATOM 1703 C C . GLY A 1 221 ? -8.413 17.014 15.852 1.00 34.31 221 GLY A C 1
ATOM 1704 O O . GLY A 1 221 ? -9.609 16.809 15.660 1.00 34.31 221 GLY A O 1
ATOM 1705 N N . LEU A 1 222 ? -7.707 16.247 16.693 1.00 37.09 222 LEU A N 1
ATOM 1706 C CA . LEU A 1 222 ? -8.385 15.270 17.557 1.00 37.09 222 LEU A CA 1
ATOM 1707 C C . LEU A 1 222 ? -8.895 15.941 18.838 1.00 37.09 222 LEU A C 1
ATOM 1709 O O . LEU A 1 222 ? -8.123 16.467 19.637 1.00 37.09 222 LEU A O 1
ATOM 1713 N N . SER A 1 223 ? -10.206 15.855 19.062 1.00 30.98 223 SER A N 1
ATOM 1714 C CA . SER A 1 223 ? -10.790 15.949 20.405 1.00 30.98 223 SER A CA 1
ATOM 1715 C C . SER A 1 223 ? -10.118 14.901 21.326 1.00 30.98 223 SER A C 1
ATOM 1717 O O . SER A 1 223 ? -9.760 13.823 20.842 1.00 30.98 223 SER A O 1
ATOM 1719 N N . PRO A 1 224 ? -9.893 15.180 22.626 1.00 29.06 224 PRO A N 1
ATOM 1720 C CA . PRO A 1 224 ? -8.862 14.543 23.458 1.00 29.06 224 PRO A CA 1
ATOM 1721 C C . PRO A 1 224 ? -9.233 13.140 23.987 1.00 29.06 224 PRO A C 1
ATOM 1723 O O . PRO A 1 224 ? -9.154 12.882 25.184 1.00 29.06 224 PRO A O 1
ATOM 1726 N N . ALA A 1 225 ? -9.617 12.210 23.111 1.00 32.53 225 ALA A N 1
ATOM 1727 C CA . ALA A 1 225 ? -9.938 10.824 23.482 1.00 32.53 225 ALA A CA 1
ATOM 1728 C C . ALA A 1 225 ? -8.747 9.847 23.354 1.00 32.53 225 ALA A C 1
ATOM 1730 O O . ALA A 1 225 ? -8.840 8.695 23.765 1.00 32.53 225 ALA A O 1
ATOM 1731 N N . TYR A 1 226 ? -7.608 10.302 22.822 1.00 38.66 226 TYR A N 1
ATOM 1732 C CA . TYR A 1 226 ? -6.425 9.472 22.556 1.00 38.66 226 TYR A CA 1
ATOM 1733 C C . TYR A 1 226 ? -5.240 9.765 23.493 1.00 38.66 226 TYR A C 1
ATOM 1735 O O . TYR A 1 226 ? -4.081 9.642 23.097 1.00 38.66 226 TYR A O 1
ATOM 1743 N N . SER A 1 227 ? -5.500 10.128 24.753 1.00 29.70 227 SER A N 1
ATOM 1744 C CA . SER A 1 227 ? -4.467 10.069 25.790 1.00 29.70 227 SER A CA 1
ATOM 1745 C C . SER A 1 227 ? -4.334 8.629 26.292 1.00 29.70 227 SER A C 1
ATOM 1747 O O . SER A 1 227 ? -5.270 8.015 26.801 1.00 29.70 227 SER A O 1
ATOM 1749 N N . VAL A 1 228 ? -3.143 8.057 26.124 1.00 29.06 228 VAL A N 1
ATOM 1750 C CA . VAL A 1 228 ? -2.759 6.817 26.799 1.00 29.06 228 VAL A CA 1
ATOM 1751 C C . VAL A 1 228 ? -2.712 7.131 28.293 1.00 29.06 228 VAL A C 1
ATOM 1753 O O . VAL A 1 228 ? -1.805 7.826 28.745 1.00 29.06 228 VAL A O 1
ATOM 1756 N N . SER A 1 229 ? -3.696 6.666 29.068 1.00 25.36 229 SER A N 1
ATOM 1757 C CA . SER A 1 229 ? -3.598 6.727 30.524 1.00 25.36 229 SER A CA 1
ATOM 1758 C C . SER A 1 229 ? -2.585 5.680 30.981 1.00 25.36 229 SER A C 1
ATOM 1760 O O . SER A 1 229 ? -2.894 4.490 31.051 1.00 25.36 229 SER A O 1
ATOM 1762 N N . SER A 1 230 ? -1.372 6.120 31.287 1.00 29.30 230 SER A N 1
ATOM 1763 C CA . SER A 1 230 ? -0.457 5.368 32.136 1.00 29.30 230 SER A CA 1
ATOM 1764 C C . SER A 1 230 ? -1.035 5.323 33.554 1.00 29.30 230 SER A C 1
ATOM 1766 O O . SER A 1 230 ? -1.145 6.362 34.212 1.00 29.30 230 SER A O 1
ATOM 1768 N N . ARG A 1 231 ? -1.411 4.130 34.009 1.00 31.66 231 ARG A N 1
ATOM 1769 C CA . ARG A 1 231 ? -1.392 3.762 35.425 1.00 31.66 231 ARG A CA 1
ATOM 1770 C C . ARG A 1 231 ? -0.423 2.610 35.593 1.00 31.66 231 ARG A C 1
ATOM 1772 O O . ARG A 1 231 ? -0.423 1.744 34.691 1.00 31.66 231 ARG A O 1
#

Sequence (231 aa):
MNIIILALKPDLEATLSIIISLLPLNENGRIVCITSGESDYEILDTNCSIDHVHSRSVTAGTACATLLMNDWILQNPGELLIVDAEDFEECSIIEALKVFRKAASRPHHEEDQGLKIKGGIIYSSISNEMYTDKERLYFSNGKCIVGEVSSKIISKYFVAGVYWFNSGEEAICHIKQIVRKGASEFGEFKIGAAFNEIILSMDGVLGVRAQANMRGPSFDGLSPAYSVSSR

Organism: NCBI:txid65959

InterPro domains:
  IPR029044 Nucleotide-diphospho-sugar transferases [G3DSA:3.90.550.10] (13-214)

pLDDT: mean 77.13, std 18.78, range [25.36, 97.44]

Secondary structure (DSSP, 8-state):
--EEEEEES--HHHHHHHHHHHGGG-TTSEEEEEEES-------S-SSEEEEEEESS--SSHHHHHHTTHHHHHHS-SEEEEE--S--TT--HHHHHHHHHHHHTS---TTTTTPPEEEEEEEE----TT-SSS-EEEEGGGSSBEEEEESSS--S-EEEEEEEES-HHHHHHHHHHHHHTT--BTTB--SHHHHHHHHHTT-EEEEEE--SS-SS---TT--S-------

Radius of gyration: 17.12 Å; chains: 1; bounding box: 45×42×54 Å

Foldseek 3Di:
DAEEAEEEAEDPVRVVVVVVLCCVVCQQEEHEYEHEDDDDDDPPDGNYHYHYDYDPDDAQADLRSLCVCVVVLVVPKFKYKYAHAHDDQFARPPVQVVVLVVQQPDQQDVLLVRARRFKEFEKELDPDPVLLQFKAFDAPPPHQWTLAIGSDCPDSITTRRIMIGGISNLLNVLSVVCVVVVVADPSHRYSRSSVNVCNVVRHTYGYDYGGGDDPDDPPPDDDPPPDDDDD